Protein AF-A0A2W6BD52-F1 (afdb_monomer_lite)

Secondary structure (DSSP, 8-state):
------PPP-TTEEEEETTSPP-GGG-EEEE-SSSPPTT--HHHHT-SEE-GGGSPPHHHHHHHTT-GGGHHHHHHHHHHHTTSHHHHHHHHHHHHHTTSS-EEEEE--S-SSSSHHHHHHHHHHH------TTS-HHHHHHHHHHHHHHHSTT-EE-HHHHHHHHTTT--HHHHHHHHHHHHHTTSEEEETTEEEEPHHHHHHHHHHTT-

Structure (mmCIF, N/CA/C/O backbone):
data_AF-A0A2W6BD52-F1
#
_entry.id   AF-A0A2W6BD52-F1
#
loop_
_atom_site.group_PDB
_atom_site.id
_atom_site.type_symbol
_atom_site.label_atom_id
_atom_site.label_alt_id
_atom_site.label_comp_id
_atom_site.label_asym_id
_atom_site.label_entity_id
_atom_site.label_seq_id
_atom_site.pdbx_PDB_ins_code
_atom_site.Cartn_x
_atom_site.Cartn_y
_atom_site.Cartn_z
_atom_site.occupancy
_atom_site.B_iso_or_equiv
_atom_site.auth_seq_id
_atom_site.auth_comp_id
_atom_site.auth_asym_id
_atom_site.auth_atom_id
_atom_site.pdbx_PDB_model_num
ATOM 1 N N . MET A 1 1 ? -18.627 -34.388 -1.821 1.00 34.12 1 MET A N 1
ATOM 2 C CA . MET A 1 1 ? -17.626 -33.871 -2.777 1.00 34.12 1 MET A CA 1
ATOM 3 C C . MET A 1 1 ? -17.828 -32.369 -2.833 1.00 34.12 1 MET A C 1
ATOM 5 O O . MET A 1 1 ? -18.785 -31.922 -3.444 1.00 34.12 1 MET A O 1
ATOM 9 N N . GLY A 1 2 ? -17.058 -31.621 -2.040 1.00 33.47 2 GLY A N 1
ATOM 10 C CA . GLY A 1 2 ? -17.204 -30.171 -1.938 1.00 33.47 2 GLY A CA 1
ATOM 11 C C . GLY A 1 2 ? -16.558 -29.515 -3.146 1.00 33.47 2 GLY A C 1
ATOM 12 O O . GLY A 1 2 ? -15.336 -29.525 -3.263 1.00 33.47 2 GLY A O 1
ATOM 13 N N . SER A 1 3 ? -17.384 -29.002 -4.051 1.00 34.16 3 SER A N 1
ATOM 14 C CA . SER A 1 3 ? -16.963 -28.133 -5.141 1.00 34.16 3 SER A CA 1
ATOM 15 C C . SER A 1 3 ? -16.283 -26.912 -4.529 1.00 34.16 3 SER A C 1
ATOM 17 O O . SER A 1 3 ? -16.930 -26.091 -3.885 1.00 34.16 3 SER A O 1
ATOM 19 N N . GLY A 1 4 ? -14.959 -26.844 -4.653 1.00 36.53 4 GLY A N 1
ATOM 20 C CA . GLY A 1 4 ? -14.199 -25.655 -4.312 1.00 36.53 4 GLY A CA 1
ATOM 21 C C . GLY A 1 4 ? -14.618 -24.540 -5.254 1.00 36.53 4 GLY A C 1
ATOM 22 O O . GLY A 1 4 ? -14.218 -24.542 -6.419 1.00 36.53 4 GLY A O 1
ATOM 23 N N . ASP A 1 5 ? -15.437 -23.619 -4.749 1.00 35.94 5 ASP A N 1
ATOM 24 C CA . ASP A 1 5 ? -15.761 -22.363 -5.413 1.00 35.94 5 ASP A CA 1
ATOM 25 C C . ASP A 1 5 ? -14.458 -21.610 -5.680 1.00 35.94 5 ASP A C 1
ATOM 27 O O . AS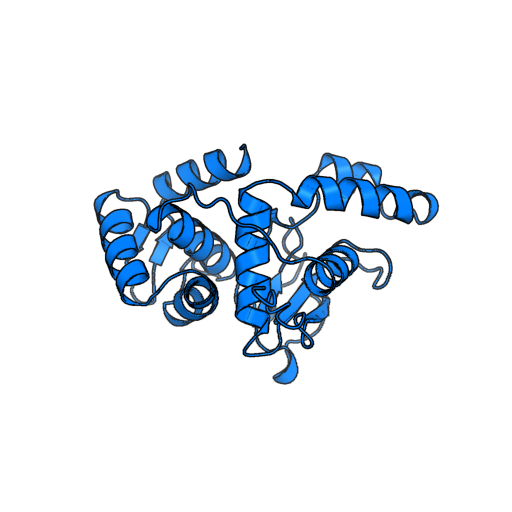P A 1 5 ? -13.924 -20.874 -4.846 1.00 35.94 5 ASP A O 1
ATOM 31 N N . SER A 1 6 ? -13.920 -21.831 -6.874 1.00 39.84 6 SER A N 1
ATOM 32 C CA . SER A 1 6 ? -12.828 -21.053 -7.431 1.00 39.84 6 SER A CA 1
ATOM 33 C C . SER A 1 6 ? -13.427 -19.698 -7.791 1.00 39.84 6 SER A C 1
ATOM 35 O O . SER A 1 6 ? -13.968 -19.513 -8.880 1.00 39.84 6 SER A O 1
ATOM 37 N N . LYS A 1 7 ? -13.444 -18.777 -6.821 1.00 44.56 7 LYS A N 1
ATOM 38 C CA . LYS A 1 7 ? -13.950 -17.412 -7.018 1.00 44.56 7 LYS A CA 1
ATOM 39 C C . LYS A 1 7 ? -13.175 -16.724 -8.159 1.00 44.56 7 LYS A C 1
ATOM 41 O O . LYS A 1 7 ? -11.962 -16.914 -8.248 1.00 44.56 7 LYS A O 1
ATOM 46 N N . PRO A 1 8 ? -13.845 -15.933 -9.020 1.00 41.44 8 PRO A N 1
ATOM 47 C CA . PRO A 1 8 ? -13.216 -15.333 -10.193 1.00 41.44 8 PRO A CA 1
ATOM 48 C C . PRO A 1 8 ? -12.132 -14.315 -9.811 1.00 41.44 8 PRO A C 1
ATOM 50 O O . PRO A 1 8 ? -12.256 -13.596 -8.818 1.00 41.44 8 PRO A O 1
ATOM 53 N N . ALA A 1 9 ? -11.079 -14.261 -10.629 1.00 49.47 9 ALA A N 1
ATOM 54 C CA . ALA A 1 9 ? -9.983 -13.300 -10.532 1.00 49.47 9 ALA A CA 1
ATOM 55 C C . ALA A 1 9 ? -10.471 -11.840 -10.693 1.00 49.47 9 ALA A C 1
ATOM 57 O O . ALA A 1 9 ? -11.492 -11.608 -11.348 1.00 49.47 9 ALA A O 1
ATOM 58 N N . PRO A 1 10 ? -9.754 -10.841 -10.143 1.00 55.88 10 PRO A N 1
ATOM 59 C CA . PRO A 1 10 ? -10.138 -9.433 -10.229 1.00 55.88 10 PRO A CA 1
ATOM 60 C C . PRO A 1 10 ? -10.058 -8.920 -11.674 1.00 55.88 10 PRO A C 1
ATOM 62 O O . PRO A 1 10 ? -9.006 -8.520 -12.158 1.00 55.88 10 PRO A O 1
ATOM 65 N N . SER A 1 11 ? -11.184 -8.883 -12.385 1.00 58.50 11 SER A N 1
ATOM 66 C CA . SER A 1 11 ? -11.261 -8.477 -13.798 1.00 58.50 11 SER A CA 1
ATOM 67 C C . SER A 1 11 ? -11.064 -6.968 -14.051 1.00 58.50 11 SER A C 1
ATOM 69 O O . SER A 1 11 ? -11.222 -6.514 -15.183 1.00 58.50 11 SER A O 1
ATOM 71 N N . SER A 1 12 ? -10.733 -6.173 -13.027 1.00 76.69 12 SER A N 1
ATOM 72 C CA . SER A 1 12 ? -10.755 -4.701 -13.058 1.00 76.69 12 SER A CA 1
ATOM 73 C C . SER A 1 12 ? -9.439 -4.017 -12.642 1.00 76.69 12 SER A C 1
ATOM 75 O O . SER A 1 12 ? -9.438 -2.805 -12.417 1.00 76.69 12 SER A O 1
ATOM 77 N N . THR A 1 13 ? -8.311 -4.741 -12.573 1.00 90.06 13 THR A N 1
ATOM 78 C CA . THR A 1 13 ? -7.003 -4.144 -12.238 1.00 90.06 13 THR A CA 1
ATOM 79 C C . THR A 1 13 ? -6.354 -3.455 -13.446 1.00 90.06 13 THR A C 1
ATOM 81 O O . THR A 1 13 ? -6.039 -4.089 -14.462 1.00 90.06 13 THR A O 1
ATOM 84 N N . ARG A 1 14 ? -6.122 -2.146 -13.323 1.00 93.94 14 ARG A N 1
ATOM 85 C CA . ARG A 1 14 ? -5.509 -1.260 -14.324 1.00 93.94 14 ARG A CA 1
ATOM 86 C C . ARG A 1 14 ? -4.113 -0.825 -13.889 1.00 93.94 14 ARG A C 1
ATOM 88 O O . ARG A 1 14 ? -3.761 -0.928 -12.718 1.00 93.94 14 ARG A O 1
ATOM 95 N N . LEU A 1 15 ? -3.344 -0.315 -14.844 1.00 96.75 15 LEU A N 1
ATOM 96 C CA . LEU A 1 15 ? -2.044 0.311 -14.621 1.00 96.75 15 LEU A CA 1
ATOM 97 C C . LEU A 1 15 ? -2.115 1.754 -15.107 1.00 96.75 15 LEU A C 1
ATOM 99 O O . LEU A 1 15 ? -2.725 2.009 -16.147 1.00 96.75 15 LEU A O 1
ATOM 103 N N . LYS A 1 16 ? -1.489 2.676 -14.378 1.00 97.38 16 LYS A N 1
ATOM 104 C CA . LYS A 1 16 ? -1.363 4.075 -14.798 1.00 97.38 16 LYS A CA 1
ATOM 105 C C . LYS A 1 16 ? -0.087 4.682 -14.244 1.00 97.38 16 LYS A C 1
ATOM 107 O O . LYS A 1 16 ? 0.280 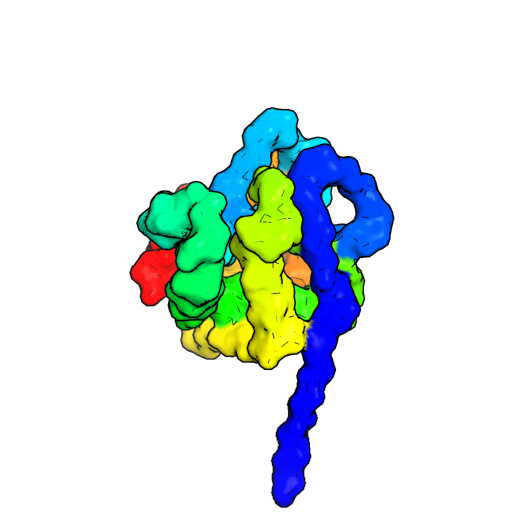4.414 -13.100 1.00 97.38 16 LYS A O 1
ATOM 112 N N . ARG A 1 17 ? 0.603 5.507 -15.025 1.00 97.62 17 ARG A N 1
ATOM 113 C CA . ARG A 1 17 ? 1.807 6.170 -14.529 1.00 97.62 17 ARG A CA 1
ATOM 114 C C . ARG A 1 17 ? 1.423 7.280 -13.555 1.00 97.62 17 ARG A C 1
ATOM 116 O O . ARG A 1 17 ? 0.440 7.989 -13.747 1.00 97.62 17 ARG A O 1
ATOM 123 N N . ALA A 1 18 ? 2.249 7.501 -12.537 1.00 97.00 18 ALA A N 1
ATOM 124 C CA . ALA A 1 18 ? 2.067 8.565 -11.546 1.00 97.00 18 ALA A CA 1
ATOM 125 C C . ALA A 1 18 ? 2.102 9.982 -12.153 1.00 97.00 18 ALA A C 1
ATOM 127 O O . ALA A 1 18 ? 1.692 10.944 -11.512 1.00 97.00 18 ALA A O 1
ATOM 128 N N . TYR A 1 19 ? 2.607 10.101 -13.382 1.00 95.69 19 TYR A N 1
ATOM 129 C CA . TYR A 1 19 ? 2.703 11.344 -14.145 1.00 95.69 19 TYR A CA 1
ATOM 130 C C . TYR A 1 19 ? 1.461 11.634 -14.995 1.00 95.69 19 TYR A C 1
ATOM 132 O O . TYR A 1 19 ? 1.371 12.704 -15.591 1.00 95.69 19 TYR A O 1
ATOM 140 N N . GLU A 1 20 ? 0.523 10.691 -15.072 1.00 95.06 20 GLU A N 1
ATOM 141 C CA . GLU A 1 20 ? -0.746 10.865 -15.769 1.00 95.06 20 GLU A CA 1
ATOM 142 C C . GLU A 1 20 ? -1.825 11.344 -14.791 1.00 95.06 20 GLU A C 1
ATOM 144 O O . GLU A 1 20 ? -1.959 10.825 -13.676 1.00 95.06 20 GLU A O 1
ATOM 149 N N . SER A 1 21 ? -2.623 12.325 -15.220 1.00 94.38 21 SER A N 1
ATOM 150 C CA . SER A 1 21 ? -3.678 12.918 -14.395 1.00 94.38 21 SER A CA 1
ATOM 151 C C . SER A 1 21 ? -4.707 11.875 -13.942 1.00 94.38 21 SER A C 1
ATOM 153 O O . SER A 1 21 ? -5.099 11.031 -14.749 1.00 94.38 21 SER A O 1
ATOM 155 N N . PRO A 1 22 ? -5.187 11.920 -12.686 1.00 95.19 22 PRO A N 1
ATOM 156 C CA . PRO A 1 22 ? -6.292 11.078 -12.236 1.00 95.19 22 PRO A CA 1
ATOM 157 C C . PRO A 1 22 ? -7.555 11.234 -13.086 1.00 95.19 22 PRO A C 1
ATOM 159 O O . PRO A 1 22 ? -7.903 12.335 -13.503 1.00 95.19 22 PRO A O 1
ATOM 162 N N . GLU A 1 23 ? -8.257 10.127 -13.321 1.00 93.88 23 GLU A N 1
ATOM 163 C CA . GLU A 1 23 ? -9.531 10.093 -14.043 1.00 93.88 23 GLU A CA 1
ATOM 164 C C . GLU A 1 23 ? -10.574 9.276 -13.276 1.00 93.88 23 GLU A C 1
ATOM 166 O O . GLU A 1 23 ? -10.246 8.324 -12.574 1.00 93.88 23 GLU A O 1
ATOM 171 N N . ALA A 1 24 ? -11.860 9.581 -13.476 1.00 88.94 24 ALA A N 1
ATOM 172 C CA . ALA A 1 24 ? -12.959 8.924 -12.760 1.00 88.94 24 ALA A CA 1
ATOM 173 C C . ALA A 1 24 ? -12.990 7.389 -12.924 1.00 88.94 24 ALA A C 1
ATOM 175 O O . ALA A 1 24 ? -13.416 6.670 -12.024 1.00 88.94 24 ALA A O 1
ATOM 176 N N . ARG A 1 25 ? -12.519 6.873 -14.066 1.00 89.38 25 ARG A N 1
ATOM 177 C CA . ARG A 1 25 ? -12.460 5.429 -14.351 1.00 89.38 25 ARG A CA 1
ATOM 178 C C . ARG A 1 25 ? -11.323 4.694 -13.638 1.00 89.38 25 ARG A C 1
ATOM 180 O O . ARG A 1 25 ? -11.287 3.464 -13.705 1.00 89.38 25 ARG A O 1
ATOM 187 N N . ASP A 1 26 ? -10.398 5.426 -13.017 1.00 91.62 26 ASP A N 1
ATOM 188 C CA . ASP A 1 26 ? -9.265 4.834 -12.307 1.00 91.62 26 ASP A CA 1
ATOM 189 C C . ASP A 1 26 ? -9.740 4.089 -11.050 1.00 91.62 26 ASP A C 1
ATOM 191 O O . ASP A 1 26 ? -9.081 3.144 -10.616 1.00 91.62 26 ASP A O 1
ATOM 195 N N . GLY A 1 27 ? -10.903 4.470 -10.506 1.00 91.69 27 GLY A N 1
ATOM 196 C CA . GLY A 1 27 ? -11.401 3.934 -9.248 1.00 91.69 27 GLY A CA 1
ATOM 197 C C . GLY A 1 27 ? -10.393 4.198 -8.134 1.00 91.69 27 GLY A C 1
ATOM 198 O O . GLY A 1 27 ? -9.976 5.338 -7.954 1.00 91.69 27 GLY A O 1
ATOM 199 N N . LEU A 1 28 ? -9.995 3.149 -7.419 1.00 92.38 28 LEU A N 1
ATOM 200 C CA . LEU A 1 28 ? -8.996 3.257 -6.361 1.00 92.38 28 LEU A CA 1
ATOM 201 C C . LEU A 1 28 ? -7.593 3.339 -6.940 1.00 92.38 28 LEU A C 1
ATOM 203 O O . LEU A 1 28 ? -7.172 2.456 -7.687 1.00 92.38 28 LEU A O 1
ATOM 207 N N . ARG A 1 29 ? -6.844 4.365 -6.558 1.00 96.44 29 ARG A N 1
ATOM 208 C CA . ARG A 1 29 ? -5.485 4.618 -7.036 1.00 96.44 29 ARG A CA 1
ATOM 209 C C . ARG A 1 29 ? -4.486 4.271 -5.944 1.00 96.44 29 ARG A C 1
ATOM 211 O O . ARG A 1 29 ? -4.404 4.948 -4.922 1.00 96.44 29 ARG A O 1
ATOM 218 N N . VAL A 1 30 ? -3.696 3.225 -6.176 1.00 97.19 30 VAL A N 1
ATOM 219 C CA . VAL A 1 30 ? -2.711 2.733 -5.206 1.00 97.19 30 VAL A CA 1
ATOM 220 C C . VAL A 1 30 ? -1.315 2.814 -5.793 1.00 97.19 30 VAL A C 1
ATOM 222 O O . VAL A 1 30 ? -1.024 2.137 -6.776 1.00 97.19 30 VAL A O 1
ATOM 225 N N . LEU A 1 31 ? -0.433 3.610 -5.186 1.00 98.38 31 LEU A N 1
ATOM 226 C CA . LEU A 1 31 ? 0.980 3.619 -5.566 1.00 98.38 31 LEU A CA 1
ATOM 227 C C . LEU A 1 31 ? 1.657 2.350 -5.054 1.00 98.38 31 LEU A C 1
ATOM 229 O O . LEU A 1 31 ? 1.620 2.069 -3.854 1.00 98.38 31 LEU A O 1
ATOM 233 N N . VAL A 1 32 ? 2.279 1.608 -5.968 1.00 97.88 32 VAL A N 1
ATOM 234 C CA . VAL A 1 32 ? 2.963 0.339 -5.669 1.00 97.88 32 VAL A CA 1
ATOM 235 C C . VAL A 1 32 ? 4.486 0.438 -5.747 1.00 97.88 32 VAL A C 1
ATOM 237 O O . VAL A 1 32 ? 5.185 -0.462 -5.284 1.00 97.88 32 VAL A O 1
ATOM 240 N N . ASP A 1 33 ? 5.017 1.551 -6.254 1.00 96.56 33 ASP A N 1
ATOM 241 C CA . ASP A 1 33 ? 6.450 1.815 -6.201 1.00 96.56 33 ASP A CA 1
ATOM 242 C C . ASP A 1 33 ? 6.900 2.013 -4.753 1.00 96.56 33 ASP A C 1
ATOM 244 O O . ASP A 1 33 ? 6.275 2.716 -3.948 1.00 96.56 33 ASP A O 1
ATOM 248 N N . ARG A 1 34 ? 8.078 1.473 -4.439 1.00 94.50 34 ARG A N 1
ATOM 249 C CA . ARG A 1 34 ? 8.732 1.702 -3.145 1.00 94.50 34 ARG A CA 1
ATOM 250 C C . ARG A 1 34 ? 9.056 3.180 -2.911 1.00 94.50 34 ARG A C 1
ATOM 252 O O . ARG A 1 34 ? 9.151 3.626 -1.768 1.00 94.50 34 ARG A O 1
ATOM 259 N N . LEU A 1 35 ? 9.276 3.926 -3.991 1.00 93.69 35 LEU A N 1
ATOM 260 C CA . LEU A 1 35 ? 9.631 5.336 -3.965 1.00 93.69 35 LEU A CA 1
ATOM 261 C C . LEU A 1 35 ? 8.472 6.187 -4.465 1.00 93.69 35 LEU A C 1
ATOM 263 O O . LEU A 1 35 ? 7.810 5.850 -5.440 1.00 93.69 35 LEU A O 1
ATOM 267 N N . TRP A 1 36 ? 8.288 7.337 -3.827 1.00 95.25 36 TRP A N 1
ATOM 268 C CA . TRP A 1 36 ? 7.339 8.328 -4.303 1.00 95.25 36 TRP A CA 1
ATOM 269 C C . TRP A 1 36 ? 7.761 8.901 -5.666 1.00 95.25 36 TRP A C 1
ATOM 271 O O . TRP A 1 36 ? 8.951 9.134 -5.915 1.00 95.25 36 TRP A O 1
ATOM 281 N N . ALA A 1 37 ? 6.787 9.167 -6.539 1.00 93.69 37 ALA A N 1
ATOM 282 C CA . ALA A 1 37 ? 7.033 9.727 -7.862 1.00 93.69 37 ALA A CA 1
ATOM 283 C C . ALA A 1 37 ? 7.633 11.139 -7.763 1.00 93.69 37 ALA A C 1
ATOM 285 O O . ALA A 1 37 ? 7.041 12.071 -7.215 1.00 93.69 37 ALA A O 1
ATOM 286 N N . ARG A 1 38 ? 8.841 11.310 -8.308 1.00 94.50 38 ARG A N 1
ATOM 287 C CA . ARG A 1 38 ? 9.561 12.590 -8.251 1.00 94.50 38 ARG A CA 1
ATOM 288 C C . ARG A 1 38 ? 8.767 13.696 -8.944 1.00 94.50 38 ARG A C 1
ATOM 290 O O . ARG A 1 38 ? 8.364 13.517 -10.087 1.00 94.50 38 ARG A O 1
ATOM 297 N N . GLY A 1 39 ? 8.620 14.840 -8.276 1.00 94.94 39 GLY A N 1
ATOM 298 C CA . GLY A 1 39 ? 7.958 16.026 -8.829 1.00 94.94 39 GLY A CA 1
ATOM 299 C C . GLY A 1 39 ? 6.427 15.967 -8.852 1.00 94.94 39 GLY A C 1
ATOM 300 O O . GLY A 1 39 ? 5.810 16.886 -9.375 1.00 94.94 39 GLY A O 1
ATOM 301 N N . VAL A 1 40 ? 5.815 14.924 -8.285 1.00 94.94 40 VAL A N 1
ATOM 302 C CA . VAL A 1 40 ? 4.357 14.803 -8.155 1.00 94.94 40 VAL A CA 1
ATOM 303 C C . VAL A 1 40 ? 3.994 15.030 -6.691 1.00 94.94 40 VAL A C 1
ATOM 305 O O . VAL A 1 40 ? 4.568 14.384 -5.817 1.00 94.94 40 VAL A O 1
ATOM 308 N N . SER A 1 41 ? 3.080 15.954 -6.393 1.00 94.62 41 SER A N 1
ATOM 309 C CA . SER A 1 41 ? 2.597 16.137 -5.018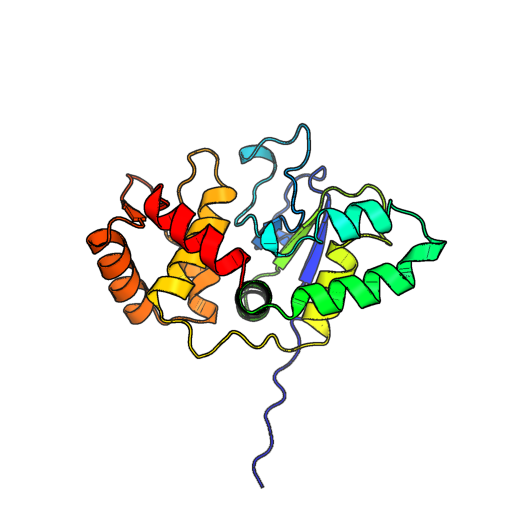 1.00 94.62 41 SER A CA 1
ATOM 310 C C . SER A 1 41 ? 1.572 15.056 -4.653 1.00 94.62 41 SER A C 1
ATOM 312 O O . SER A 1 41 ? 1.002 14.411 -5.533 1.00 94.62 41 SER A O 1
ATOM 314 N N . LYS A 1 42 ? 1.318 14.850 -3.358 1.00 93.00 42 LYS A N 1
ATOM 315 C CA . LYS A 1 42 ? 0.309 13.884 -2.886 1.00 93.00 42 LYS A CA 1
ATOM 316 C C . LYS A 1 42 ? -1.100 14.249 -3.347 1.00 93.00 42 LYS A C 1
ATOM 318 O O . LYS A 1 42 ? -1.860 13.375 -3.750 1.00 93.00 42 LYS A O 1
ATOM 323 N N . GLU A 1 43 ? -1.405 15.542 -3.363 1.00 91.75 43 GLU A N 1
ATOM 324 C CA . GLU A 1 43 ? -2.676 16.091 -3.835 1.00 91.75 43 GLU A CA 1
ATOM 325 C C . GLU A 1 43 ? -2.861 15.828 -5.331 1.00 91.75 43 GLU A C 1
ATOM 327 O O . GLU A 1 43 ? -3.904 15.332 -5.745 1.00 91.75 43 GLU A O 1
ATOM 332 N N . VAL A 1 44 ? -1.830 16.105 -6.139 1.00 92.31 44 VAL A N 1
ATOM 333 C CA . VAL A 1 44 ? -1.868 15.892 -7.594 1.00 92.31 44 VAL A CA 1
ATOM 334 C C . VAL A 1 44 ? -1.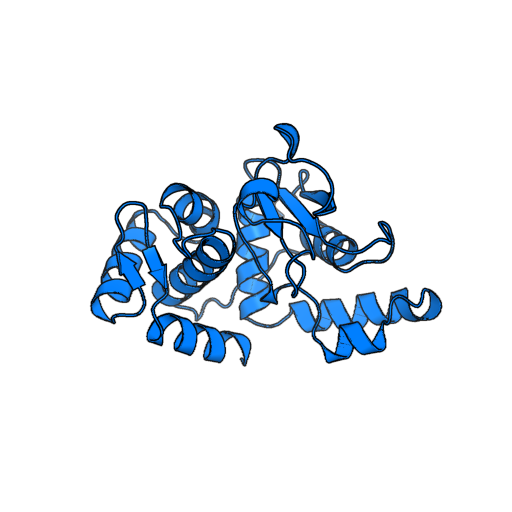931 14.405 -7.940 1.00 92.31 44 VAL A C 1
ATOM 336 O O . VAL A 1 44 ? -2.618 14.023 -8.887 1.00 92.31 44 VAL A O 1
ATOM 339 N N . ALA A 1 45 ? -1.234 13.555 -7.181 1.00 93.50 45 ALA A N 1
ATOM 340 C CA . ALA A 1 45 ? -1.221 12.116 -7.420 1.00 93.50 45 ALA A CA 1
ATOM 341 C C . ALA A 1 45 ? -2.606 11.475 -7.220 1.00 93.50 45 ALA A C 1
ATOM 343 O O . ALA A 1 45 ? -2.900 10.469 -7.875 1.00 93.50 45 ALA A O 1
ATOM 344 N N . GLY A 1 46 ? -3.442 12.057 -6.346 1.00 94.62 46 GLY A N 1
ATOM 345 C CA . GLY A 1 46 ? -4.808 11.602 -6.084 1.00 94.62 46 GLY A CA 1
ATOM 346 C C . GLY A 1 46 ? -4.850 10.120 -5.720 1.00 94.62 46 GLY A C 1
ATOM 347 O O . GLY A 1 46 ? -5.524 9.350 -6.398 1.00 94.62 46 GLY A O 1
ATOM 348 N N . LEU A 1 47 ? -4.032 9.712 -4.747 1.00 96.31 47 LEU A N 1
ATOM 349 C CA . LEU A 1 47 ? -3.913 8.320 -4.315 1.00 96.31 47 LEU A CA 1
ATOM 350 C C . LEU A 1 47 ? -4.767 8.048 -3.077 1.00 96.31 47 LEU A C 1
ATOM 352 O O . LEU A 1 47 ? -4.824 8.879 -2.171 1.00 96.31 47 LEU A O 1
ATOM 356 N N . ASP A 1 48 ? -5.328 6.845 -3.014 1.00 95.81 48 ASP A N 1
ATOM 357 C CA . ASP A 1 48 ? -6.053 6.322 -1.852 1.00 95.81 48 ASP A CA 1
ATOM 358 C C . ASP A 1 48 ? -5.129 5.563 -0.887 1.00 95.81 48 ASP A C 1
ATOM 360 O O . ASP A 1 48 ? -5.390 5.495 0.312 1.00 95.81 48 ASP A O 1
ATOM 364 N N . ALA A 1 49 ? -4.041 4.978 -1.401 1.00 97.06 49 ALA A N 1
ATOM 365 C CA . ALA A 1 49 ? -3.023 4.308 -0.594 1.00 97.06 49 ALA A CA 1
ATOM 366 C C . ALA A 1 49 ? -1.646 4.309 -1.273 1.00 97.06 49 ALA A C 1
ATOM 368 O O . ALA A 1 49 ? -1.515 4.366 -2.498 1.00 97.06 49 ALA A O 1
ATOM 369 N N . TRP A 1 50 ? -0.600 4.205 -0.453 1.00 97.81 50 TRP A N 1
ATOM 370 C CA . TRP A 1 50 ? 0.771 3.967 -0.888 1.00 97.81 50 TRP A CA 1
ATOM 371 C C . TRP A 1 50 ? 1.294 2.675 -0.260 1.00 97.81 50 TRP A C 1
ATOM 373 O O . TRP A 1 50 ? 1.788 2.651 0.868 1.00 97.81 50 TRP A O 1
ATOM 383 N N . MET A 1 51 ? 1.210 1.587 -1.023 1.00 97.12 51 MET A N 1
ATOM 384 C CA . MET A 1 51 ? 1.654 0.252 -0.623 1.00 97.12 51 MET A CA 1
ATOM 385 C C . MET A 1 51 ? 3.112 0.022 -1.030 1.00 97.12 51 MET A C 1
ATOM 387 O O . MET A 1 51 ? 3.435 -0.896 -1.779 1.00 97.12 51 MET A O 1
ATOM 391 N N . LYS A 1 52 ? 4.014 0.875 -0.533 1.00 95.38 52 LYS A N 1
ATOM 392 C CA . LYS A 1 52 ? 5.449 0.865 -0.882 1.00 95.38 52 LYS A CA 1
ATOM 393 C C . LYS A 1 52 ? 6.147 -0.481 -0.652 1.00 95.38 52 LYS A C 1
ATOM 395 O O . LYS A 1 52 ? 7.142 -0.775 -1.311 1.00 95.38 52 LYS A O 1
ATOM 400 N N . ASP A 1 53 ? 5.655 -1.270 0.303 1.00 95.75 53 ASP A N 1
ATOM 401 C CA . ASP A 1 53 ? 6.189 -2.589 0.643 1.00 95.75 53 ASP A CA 1
ATOM 402 C C . ASP A 1 53 ? 5.855 -3.646 -0.421 1.00 95.75 53 ASP A C 1
ATOM 404 O O . ASP A 1 53 ? 6.507 -4.684 -0.459 1.00 95.75 53 ASP A O 1
ATOM 408 N N . LEU A 1 54 ? 4.906 -3.374 -1.329 1.00 96.88 54 LEU A N 1
ATOM 409 C CA . LEU A 1 54 ? 4.689 -4.212 -2.507 1.00 96.88 54 LEU A CA 1
ATOM 410 C C . LEU A 1 54 ? 5.786 -4.038 -3.549 1.00 96.88 54 LEU A C 1
ATOM 412 O O . LEU A 1 54 ? 6.083 -5.007 -4.240 1.00 96.88 54 LEU A O 1
ATOM 416 N N . GLY A 1 55 ? 6.422 -2.869 -3.650 1.00 96.19 55 GLY A N 1
ATOM 417 C CA . GLY A 1 55 ? 7.514 -2.638 -4.596 1.00 96.19 55 GLY A CA 1
ATOM 418 C C . GLY A 1 55 ? 8.689 -3.609 -4.392 1.00 96.19 55 GLY A C 1
ATOM 419 O O . GLY A 1 55 ? 8.869 -4.145 -3.291 1.00 96.19 55 GLY A O 1
ATOM 420 N N . PRO A 1 56 ? 9.503 -3.871 -5.427 1.00 97.12 56 PRO A N 1
ATOM 421 C CA . PRO A 1 56 ? 10.668 -4.742 -5.296 1.00 97.12 56 PRO A CA 1
ATOM 422 C C . PRO A 1 56 ? 11.653 -4.195 -4.252 1.00 97.12 56 PRO A C 1
ATOM 424 O O . PRO A 1 56 ? 11.694 -2.987 -3.975 1.00 97.12 56 PRO A O 1
ATOM 427 N N . SER A 1 57 ? 12.458 -5.079 -3.664 1.00 96.06 57 SER A N 1
ATOM 428 C CA . SER A 1 57 ? 13.554 -4.691 -2.774 1.00 96.06 57 SER A CA 1
ATOM 429 C C . SER A 1 57 ? 14.538 -3.750 -3.476 1.00 96.06 57 SER A C 1
ATOM 431 O O . SER A 1 57 ? 14.610 -3.667 -4.708 1.00 96.06 57 SER A O 1
ATOM 433 N N . SER A 1 58 ? 15.318 -3.011 -2.686 1.00 95.06 58 SER A N 1
ATOM 434 C CA . SER A 1 58 ? 16.348 -2.121 -3.228 1.00 95.06 58 SER A CA 1
ATOM 435 C C . SER A 1 58 ? 17.395 -2.909 -4.017 1.00 95.06 58 SER A C 1
ATOM 437 O O . SER A 1 58 ? 17.853 -2.459 -5.069 1.00 95.06 58 SER A O 1
ATOM 439 N N . GLU A 1 59 ? 17.739 -4.094 -3.524 1.00 96.88 59 GLU A N 1
ATOM 440 C CA . GLU A 1 59 ? 18.678 -5.039 -4.108 1.00 96.88 59 GLU A CA 1
ATOM 441 C C . GLU A 1 59 ? 18.162 -5.537 -5.459 1.00 96.88 59 GLU A C 1
ATOM 443 O O . GLU A 1 59 ? 18.862 -5.415 -6.466 1.00 96.88 59 GLU A O 1
ATOM 448 N N . LEU A 1 60 ? 16.912 -6.013 -5.513 1.00 97.38 60 LEU A N 1
ATOM 449 C CA . LEU A 1 60 ? 16.316 -6.522 -6.744 1.00 97.38 60 LEU A CA 1
ATOM 450 C C . LEU A 1 60 ? 16.105 -5.416 -7.780 1.00 97.38 60 LEU A C 1
ATOM 452 O O . LEU A 1 60 ? 16.402 -5.609 -8.958 1.00 97.38 60 LEU A O 1
ATOM 456 N N . ARG A 1 61 ? 15.659 -4.231 -7.348 1.00 95.62 61 ARG A N 1
ATOM 457 C CA . ARG A 1 61 ? 15.515 -3.058 -8.220 1.00 95.62 61 ARG A CA 1
ATOM 458 C C . ARG A 1 61 ? 16.854 -2.638 -8.830 1.00 95.62 61 ARG A C 1
ATOM 460 O O . ARG A 1 61 ? 16.914 -2.325 -10.018 1.00 95.62 61 ARG A O 1
ATOM 467 N N . THR A 1 62 ? 17.923 -2.646 -8.032 1.00 96.62 62 THR A N 1
ATOM 468 C CA . THR A 1 62 ? 19.281 -2.325 -8.501 1.00 96.62 62 THR A CA 1
ATOM 469 C C . THR A 1 62 ? 19.801 -3.394 -9.459 1.00 96.62 62 THR A C 1
ATOM 471 O O . THR A 1 62 ? 20.394 -3.062 -10.482 1.00 96.62 62 THR A O 1
ATOM 474 N N . TRP A 1 63 ? 19.547 -4.670 -9.160 1.00 98.00 63 TRP A N 1
ATOM 475 C CA . TRP A 1 63 ? 19.932 -5.784 -10.021 1.00 98.00 63 TRP A CA 1
ATOM 476 C C . TRP A 1 63 ? 19.202 -5.763 -11.368 1.00 98.00 63 TRP A C 1
ATOM 478 O O . TRP A 1 63 ? 19.842 -5.957 -12.400 1.00 98.00 63 TRP A O 1
ATOM 488 N N . PHE A 1 64 ? 17.892 -5.499 -11.383 1.00 97.00 64 PHE A N 1
ATOM 489 C CA . PHE A 1 64 ? 17.130 -5.398 -12.627 1.00 97.00 64 PHE A CA 1
ATOM 490 C C . PHE A 1 64 ? 17.634 -4.236 -13.479 1.00 97.00 64 PHE A C 1
ATOM 492 O O . PHE A 1 64 ? 17.889 -4.415 -14.666 1.00 97.00 64 PHE A O 1
ATOM 499 N N . GLY A 1 65 ? 17.812 -3.053 -12.874 1.00 94.31 65 GLY A N 1
ATOM 500 C CA . GLY A 1 65 ? 18.415 -1.895 -13.538 1.00 94.31 65 GLY A CA 1
ATOM 501 C C . GLY A 1 65 ? 17.727 -1.481 -14.847 1.00 94.31 65 GLY A C 1
ATOM 502 O O . GLY A 1 65 ? 18.376 -0.858 -15.688 1.00 94.31 65 GLY A O 1
ATOM 503 N N . HIS A 1 66 ? 16.453 -1.858 -15.032 1.00 91.62 66 HIS A N 1
ATOM 504 C CA . HIS A 1 66 ? 15.692 -1.725 -16.281 1.00 91.62 66 HIS A CA 1
ATOM 505 C C . HIS A 1 66 ? 16.412 -2.306 -17.511 1.00 91.62 66 HIS A C 1
ATOM 507 O O . HIS A 1 66 ? 16.378 -1.718 -18.590 1.00 91.62 66 HIS A O 1
ATOM 513 N N . GLN A 1 67 ? 17.109 -3.430 -17.336 1.00 95.25 67 GLN A N 1
ATOM 514 C CA . GLN A 1 67 ? 17.745 -4.158 -18.430 1.00 95.25 67 GLN A CA 1
ATOM 515 C C . GLN A 1 67 ? 16.803 -5.262 -18.925 1.00 95.25 67 GLN A C 1
ATOM 517 O O . GLN A 1 67 ? 16.469 -6.173 -18.165 1.00 95.25 67 GLN A O 1
ATOM 522 N N . SER A 1 68 ? 16.373 -5.188 -20.187 1.00 95.19 68 SER A N 1
ATOM 523 C CA . SER A 1 68 ? 15.382 -6.123 -20.744 1.00 95.19 68 SER A CA 1
ATOM 524 C C . SER A 1 68 ? 15.862 -7.574 -20.791 1.00 95.19 68 SER A C 1
ATOM 526 O O . SER A 1 68 ? 15.069 -8.494 -20.618 1.00 95.19 68 SER A O 1
ATOM 528 N N . ASP A 1 69 ? 17.169 -7.811 -20.923 1.00 97.50 69 ASP A N 1
ATOM 529 C CA . ASP A 1 69 ? 17.768 -9.153 -20.834 1.00 97.50 69 ASP A CA 1
ATOM 530 C C . ASP A 1 69 ? 17.633 -9.787 -19.435 1.00 97.50 69 ASP A C 1
ATOM 532 O O . ASP A 1 69 ? 17.767 -11.001 -19.284 1.00 97.50 69 ASP A O 1
ATOM 536 N N . ARG A 1 70 ? 17.338 -8.983 -18.405 1.00 97.88 70 ARG A N 1
ATOM 537 C CA . ARG A 1 70 ? 17.105 -9.434 -17.024 1.00 97.88 70 ARG A CA 1
ATOM 538 C C . ARG A 1 70 ? 15.628 -9.542 -16.668 1.00 97.88 70 ARG A C 1
ATOM 540 O O . ARG A 1 70 ? 15.331 -9.934 -15.540 1.00 97.88 70 ARG A O 1
ATOM 547 N N . TRP A 1 71 ? 14.715 -9.199 -17.578 1.00 98.06 71 TRP A N 1
ATOM 548 C CA . TRP A 1 71 ? 13.285 -9.104 -17.284 1.00 98.06 71 TRP A CA 1
ATOM 549 C C . TRP A 1 71 ? 12.703 -10.407 -16.733 1.00 98.06 71 TRP A C 1
ATOM 551 O O . TRP A 1 71 ? 12.130 -10.405 -15.645 1.00 98.06 71 TRP A O 1
ATOM 561 N N . ASP A 1 72 ? 12.920 -11.535 -17.409 1.00 98.06 72 ASP A N 1
ATOM 562 C CA . ASP A 1 72 ? 12.375 -12.824 -16.964 1.00 98.06 72 ASP A CA 1
ATOM 563 C C . ASP A 1 72 ? 12.891 -13.210 -15.568 1.00 98.06 72 ASP A C 1
ATOM 565 O O . ASP A 1 72 ? 12.123 -13.624 -14.696 1.00 98.06 72 ASP A O 1
ATOM 569 N N . GLY A 1 73 ? 14.182 -12.976 -15.312 1.00 98.25 73 GLY A N 1
ATOM 570 C CA . GLY A 1 73 ? 14.778 -13.196 -13.994 1.00 98.25 73 GLY A CA 1
ATOM 571 C C . GLY A 1 73 ? 14.272 -12.216 -12.930 1.00 98.25 73 GLY A C 1
ATOM 572 O O . GLY A 1 73 ? 14.165 -12.583 -11.760 1.00 98.25 73 GLY A O 1
ATOM 573 N N . PHE A 1 74 ? 13.927 -10.981 -13.308 1.00 98.50 74 PHE A N 1
ATOM 574 C CA . PHE A 1 74 ? 13.291 -10.017 -12.410 1.00 98.50 74 PHE A CA 1
ATOM 575 C C . PHE A 1 74 ? 11.888 -10.478 -12.031 1.00 98.50 74 PHE A C 1
ATOM 577 O O . PHE A 1 74 ? 11.562 -10.477 -10.847 1.00 98.50 74 PHE A O 1
ATOM 584 N N . VAL A 1 75 ? 11.087 -10.925 -13.002 1.00 98.12 75 VAL A N 1
ATOM 585 C CA . VAL A 1 75 ? 9.734 -11.445 -12.764 1.00 98.12 75 VAL A CA 1
ATOM 586 C C . VAL A 1 75 ? 9.768 -12.607 -11.773 1.00 98.12 75 VAL A C 1
ATOM 588 O O . VAL A 1 75 ? 8.988 -12.618 -10.821 1.00 98.12 75 VAL A O 1
ATOM 591 N N . GLU A 1 76 ? 10.671 -13.569 -11.966 1.00 97.81 76 GLU A N 1
ATOM 592 C CA . GLU A 1 76 ? 10.819 -14.722 -11.071 1.00 97.81 76 GLU A CA 1
ATOM 593 C C . GLU A 1 76 ? 11.209 -14.294 -9.649 1.00 97.81 76 GLU A C 1
ATOM 595 O O . GLU A 1 76 ? 10.509 -14.607 -8.685 1.00 97.81 76 GLU A O 1
ATOM 600 N N . LYS A 1 77 ? 12.287 -13.513 -9.512 1.00 98.38 77 LYS A N 1
ATOM 601 C CA . LYS A 1 77 ? 12.772 -13.045 -8.205 1.00 98.38 77 LYS A CA 1
ATOM 602 C C . LYS A 1 77 ? 11.744 -12.183 -7.486 1.00 98.38 77 LYS A C 1
ATOM 604 O O . LYS A 1 77 ? 11.563 -12.323 -6.282 1.00 98.38 77 LYS A O 1
ATOM 609 N N . TYR A 1 78 ? 11.058 -11.309 -8.215 1.00 98.12 78 TYR A N 1
ATOM 610 C CA . TYR A 1 78 ? 10.079 -10.414 -7.623 1.00 98.12 78 TYR A CA 1
ATOM 611 C C . TYR A 1 78 ? 8.860 -11.182 -7.117 1.00 98.12 78 TYR A C 1
ATOM 613 O O . TYR A 1 78 ? 8.386 -10.904 -6.022 1.00 98.12 78 TYR A O 1
ATOM 621 N N . ARG A 1 79 ? 8.399 -12.208 -7.845 1.00 96.62 79 ARG A N 1
ATOM 622 C CA . ARG A 1 79 ? 7.330 -13.093 -7.357 1.00 96.62 79 ARG A CA 1
ATOM 623 C C . ARG A 1 79 ? 7.695 -13.771 -6.041 1.00 96.62 79 ARG A C 1
ATOM 625 O O . ARG A 1 79 ? 6.842 -13.826 -5.169 1.00 96.62 79 ARG A O 1
ATOM 632 N N . HIS A 1 80 ? 8.944 -14.204 -5.873 1.00 96.12 80 HIS A N 1
ATOM 633 C CA . HIS A 1 80 ? 9.408 -14.733 -4.589 1.00 96.12 80 HIS A CA 1
ATOM 634 C C . HIS A 1 80 ? 9.400 -13.685 -3.476 1.00 96.12 80 HIS A C 1
ATOM 636 O O . HIS A 1 80 ? 9.032 -13.998 -2.348 1.00 96.12 80 HIS A O 1
ATOM 642 N N . GLU A 1 81 ? 9.758 -12.431 -3.770 1.00 96.38 81 GLU A N 1
ATOM 643 C CA . GLU A 1 81 ? 9.634 -11.367 -2.772 1.00 96.38 81 GLU A CA 1
ATOM 644 C C . GLU A 1 81 ? 8.184 -11.153 -2.340 1.00 96.38 81 GLU A C 1
ATOM 646 O O . GLU A 1 81 ? 7.964 -10.817 -1.185 1.00 96.38 81 GLU A O 1
ATOM 651 N N . LEU A 1 82 ? 7.196 -11.366 -3.216 1.00 96.12 82 LEU A N 1
ATOM 652 C CA . LEU A 1 82 ? 5.775 -11.207 -2.886 1.00 96.12 82 LEU A CA 1
ATOM 653 C C . LEU A 1 82 ? 5.250 -12.228 -1.869 1.00 96.12 82 LEU A C 1
ATOM 655 O O . LEU A 1 82 ? 4.179 -12.000 -1.308 1.00 96.12 82 LEU A O 1
ATOM 659 N N . ASP A 1 83 ? 5.980 -13.306 -1.589 1.00 93.38 83 ASP A N 1
ATOM 660 C CA . ASP A 1 83 ? 5.528 -14.385 -0.706 1.00 93.38 83 ASP A CA 1
ATOM 661 C C . ASP A 1 83 ? 5.717 -14.086 0.796 1.00 93.38 83 ASP A C 1
ATOM 663 O O . ASP A 1 83 ? 5.358 -14.913 1.636 1.00 93.38 83 ASP A O 1
ATOM 667 N N . THR A 1 84 ? 6.228 -12.905 1.173 1.00 93.44 84 THR A N 1
ATOM 668 C CA . THR A 1 84 ? 6.329 -12.534 2.596 1.00 93.44 84 THR A CA 1
ATOM 669 C C . THR A 1 84 ? 4.953 -12.270 3.225 1.00 93.44 84 THR A C 1
ATOM 671 O O . THR A 1 84 ? 4.045 -11.788 2.535 1.00 93.44 84 THR A O 1
ATOM 674 N N . PRO A 1 85 ? 4.778 -12.501 4.544 1.00 94.25 85 PRO A N 1
ATOM 675 C CA . PRO A 1 85 ? 3.492 -12.304 5.220 1.00 94.25 85 PRO A CA 1
ATOM 676 C C . PRO A 1 85 ? 2.880 -10.912 5.003 1.00 94.25 85 PRO A C 1
ATOM 678 O O . PRO A 1 85 ? 1.694 -10.797 4.682 1.00 94.25 85 PRO A O 1
ATOM 681 N N . LEU A 1 86 ? 3.691 -9.848 5.095 1.00 94.38 86 LEU A N 1
ATOM 682 C CA . LEU A 1 86 ? 3.222 -8.476 4.877 1.00 94.38 86 LEU A CA 1
ATOM 683 C C . LEU A 1 86 ? 2.756 -8.236 3.442 1.00 94.38 86 LEU A C 1
ATOM 685 O O . LEU A 1 86 ? 1.707 -7.628 3.230 1.00 94.38 86 LEU A O 1
ATOM 689 N N . ARG A 1 87 ? 3.508 -8.712 2.448 1.00 95.62 87 ARG A N 1
ATOM 690 C CA . ARG A 1 87 ? 3.136 -8.515 1.043 1.00 95.62 87 ARG A CA 1
ATOM 691 C C . ARG A 1 87 ? 1.896 -9.324 0.690 1.00 95.62 87 ARG A C 1
ATOM 693 O O . ARG A 1 87 ? 1.017 -8.790 0.023 1.00 95.62 87 ARG A O 1
ATOM 700 N N . GLN A 1 88 ? 1.762 -10.545 1.207 1.00 94.75 88 GLN A N 1
ATOM 701 C CA . GLN A 1 88 ? 0.541 -11.339 1.058 1.00 94.75 88 GLN A CA 1
ATOM 702 C C . GLN A 1 88 ? -0.683 -10.663 1.687 1.00 94.75 88 GLN A C 1
ATOM 704 O O . GLN A 1 88 ? -1.768 -10.709 1.106 1.00 94.75 88 GLN A O 1
ATOM 709 N N . MET A 1 89 ? -0.517 -9.991 2.830 1.00 93.69 89 MET A N 1
ATOM 710 C CA . MET A 1 89 ? -1.583 -9.197 3.440 1.00 93.69 89 MET A CA 1
ATOM 711 C C . MET A 1 89 ? -2.000 -8.019 2.546 1.00 93.69 89 MET A C 1
ATOM 713 O O . MET A 1 89 ? -3.177 -7.916 2.200 1.00 93.69 89 MET A O 1
ATOM 717 N N . LEU A 1 90 ? -1.051 -7.200 2.082 1.00 94.94 90 LEU A N 1
ATOM 718 C CA . LEU A 1 90 ? -1.330 -6.057 1.197 1.00 94.94 90 LEU A CA 1
ATOM 719 C C . LEU A 1 90 ? -1.949 -6.492 -0.143 1.00 94.94 90 LEU A C 1
ATOM 721 O O . LEU A 1 90 ? -2.889 -5.875 -0.646 1.00 94.94 90 LEU A O 1
ATOM 725 N N . LEU A 1 91 ? -1.460 -7.595 -0.718 1.00 94.06 91 LEU A N 1
ATOM 726 C CA . LEU A 1 91 ? -2.038 -8.196 -1.919 1.00 94.06 91 LEU A CA 1
ATOM 727 C C . LEU A 1 91 ? -3.472 -8.672 -1.669 1.00 94.06 91 LEU A C 1
ATOM 729 O O . LEU A 1 91 ? -4.318 -8.513 -2.547 1.00 94.06 91 LEU A O 1
ATOM 733 N N . SER A 1 92 ? -3.765 -9.229 -0.489 1.00 91.12 92 SER A N 1
ATOM 734 C CA . SER A 1 92 ? -5.121 -9.634 -0.108 1.00 91.12 92 SER A CA 1
ATOM 735 C C . SER A 1 92 ? -6.072 -8.440 -0.037 1.00 91.12 92 SER A C 1
ATOM 737 O O . SER A 1 92 ? -7.200 -8.549 -0.519 1.00 91.12 92 SER A O 1
ATOM 739 N N . GLU A 1 93 ? -5.624 -7.300 0.500 1.00 90.00 93 GLU A N 1
ATOM 740 C CA . GLU A 1 93 ? -6.413 -6.062 0.504 1.00 90.00 93 GLU A CA 1
ATOM 741 C C . GLU A 1 93 ? -6.716 -5.597 -0.924 1.00 90.00 93 GLU A C 1
ATOM 743 O O . GLU A 1 93 ? -7.877 -5.372 -1.271 1.00 90.00 93 GLU A O 1
ATOM 748 N N . LEU A 1 94 ? -5.704 -5.523 -1.797 1.00 90.31 94 LEU A N 1
ATOM 749 C CA . LEU A 1 94 ? -5.899 -5.144 -3.202 1.00 90.31 94 LEU A CA 1
ATOM 750 C C . LEU A 1 94 ? -6.837 -6.102 -3.938 1.00 90.31 94 LEU A C 1
ATOM 752 O O . LEU A 1 94 ? -7.765 -5.666 -4.620 1.00 90.31 94 LEU A O 1
ATOM 756 N N . HIS A 1 95 ? -6.611 -7.408 -3.791 1.00 87.19 95 HIS A N 1
ATOM 757 C CA . HIS A 1 95 ? -7.398 -8.443 -4.453 1.00 87.19 95 HIS A CA 1
ATOM 758 C C . HIS A 1 95 ? -8.856 -8.427 -3.983 1.00 87.19 95 HIS A C 1
ATOM 760 O O . HIS A 1 95 ? -9.773 -8.561 -4.794 1.00 87.19 95 HIS A O 1
ATOM 766 N N . GLY A 1 96 ? -9.091 -8.256 -2.681 1.00 82.06 96 GLY A N 1
ATOM 767 C CA . GLY A 1 96 ? -10.438 -8.182 -2.134 1.00 82.06 96 GLY A CA 1
ATOM 768 C C . GLY A 1 96 ? -11.159 -6.889 -2.516 1.00 82.06 96 GLY A C 1
ATOM 769 O O . GLY A 1 96 ? -12.347 -6.935 -2.833 1.00 82.06 96 GLY A O 1
ATOM 770 N N . THR A 1 97 ? -10.442 -5.767 -2.588 1.00 79.50 97 THR A N 1
ATOM 771 C CA . THR A 1 97 ? -11.022 -4.476 -2.985 1.00 79.50 97 THR A CA 1
ATOM 772 C C . THR A 1 97 ? -11.356 -4.420 -4.479 1.00 79.50 97 THR A C 1
ATOM 774 O O . THR A 1 97 ? -12.381 -3.859 -4.863 1.00 79.50 97 THR A O 1
ATOM 777 N N . ALA A 1 98 ? -10.573 -5.093 -5.329 1.00 66.56 98 ALA A N 1
ATOM 778 C CA . ALA A 1 98 ? -10.836 -5.213 -6.767 1.00 66.56 98 ALA A CA 1
ATOM 779 C C . ALA A 1 98 ? -12.113 -6.009 -7.117 1.00 66.56 98 ALA A C 1
ATOM 781 O O . ALA A 1 98 ? -12.514 -6.057 -8.281 1.00 66.56 98 ALA A O 1
ATOM 782 N N . ARG A 1 99 ? -12.787 -6.604 -6.120 1.00 65.88 99 ARG A N 1
ATOM 783 C CA . ARG A 1 99 ? -14.148 -7.153 -6.262 1.00 65.88 99 ARG A CA 1
ATOM 784 C C . ARG A 1 99 ? -15.233 -6.068 -6.293 1.00 65.88 99 ARG A C 1
ATOM 786 O O . ARG A 1 99 ? -16.371 -6.379 -6.633 1.00 65.88 99 ARG A O 1
ATOM 793 N N . GLY A 1 100 ? -14.898 -4.833 -5.915 1.00 71.88 100 GLY A N 1
ATOM 794 C CA . GLY A 1 100 ? -15.773 -3.663 -5.958 1.00 71.88 100 GLY A CA 1
ATOM 795 C C . GLY A 1 100 ? -15.382 -2.698 -7.089 1.00 71.88 100 GLY A C 1
ATOM 796 O O . GLY A 1 100 ? -15.477 -3.075 -8.259 1.00 71.88 100 GLY A O 1
ATOM 797 N N . PRO A 1 101 ? -14.992 -1.443 -6.787 1.00 71.06 101 PRO A N 1
ATOM 798 C CA . PRO A 1 101 ? -14.554 -0.491 -7.809 1.00 71.06 101 PRO A CA 1
ATOM 799 C C . PRO A 1 101 ? -13.281 -0.973 -8.525 1.00 71.06 101 PRO A C 1
ATOM 801 O O . PRO A 1 101 ? -12.536 -1.810 -8.015 1.00 71.06 101 PRO A O 1
ATOM 804 N N . ALA A 1 102 ? -13.013 -0.423 -9.716 1.00 86.31 102 ALA A N 1
ATOM 805 C CA . ALA A 1 102 ? -11.746 -0.662 -10.405 1.00 86.31 102 ALA A CA 1
ATOM 806 C C . ALA A 1 102 ? -10.565 -0.263 -9.507 1.00 86.31 102 ALA A C 1
ATOM 808 O O . ALA A 1 102 ? -10.647 0.722 -8.773 1.00 86.31 102 ALA A O 1
ATOM 809 N N . VAL A 1 103 ? -9.476 -1.024 -9.580 1.00 91.88 103 VAL A N 1
ATOM 810 C CA . VAL A 1 103 ? -8.226 -0.712 -8.880 1.00 91.88 103 VAL A CA 1
ATOM 811 C C . VAL A 1 103 ? -7.178 -0.363 -9.922 1.00 91.88 103 VAL A C 1
ATOM 813 O O . VAL A 1 103 ? -6.892 -1.158 -10.814 1.00 91.88 103 VAL A O 1
ATOM 816 N N . THR A 1 104 ? -6.584 0.813 -9.801 1.00 95.75 104 THR A N 1
ATOM 817 C CA . THR A 1 104 ? -5.470 1.275 -10.621 1.00 95.75 104 THR A CA 1
ATOM 818 C C . THR A 1 104 ? -4.188 1.230 -9.807 1.00 95.75 104 THR A C 1
ATOM 820 O O . THR A 1 104 ? -4.018 1.980 -8.844 1.00 95.75 104 THR A O 1
ATOM 823 N N . LEU A 1 105 ? -3.265 0.361 -10.219 1.00 97.44 105 LEU A N 1
ATOM 824 C CA . LEU A 1 105 ? -1.905 0.356 -9.696 1.00 97.44 105 LEU A CA 1
ATOM 825 C C . LEU A 1 105 ? -1.139 1.505 -10.351 1.00 97.44 105 LEU A C 1
ATOM 827 O O . LEU A 1 105 ? -0.969 1.550 -11.575 1.00 97.44 105 LEU A O 1
ATOM 831 N N . VAL A 1 106 ? -0.712 2.448 -9.523 1.00 98.25 106 VAL A N 1
ATOM 832 C CA . VAL A 1 106 ? 0.038 3.630 -9.928 1.00 98.25 106 VAL A CA 1
ATOM 833 C C . VAL A 1 106 ? 1.530 3.358 -9.773 1.00 98.25 106 VAL A C 1
ATOM 835 O O . VAL A 1 106 ? 1.958 2.847 -8.739 1.00 98.25 106 VAL A O 1
ATOM 838 N N . TYR A 1 107 ? 2.316 3.703 -10.793 1.00 97.88 107 TYR A N 1
ATOM 839 C CA . TYR A 1 107 ? 3.758 3.429 -10.842 1.00 97.88 107 TYR A CA 1
ATOM 840 C C . TYR A 1 107 ? 4.552 4.557 -11.513 1.00 97.88 107 TYR A C 1
ATOM 842 O O . TYR A 1 107 ? 4.007 5.366 -12.265 1.00 97.88 107 TYR A O 1
ATOM 850 N N . GLY A 1 108 ? 5.848 4.656 -11.230 1.00 96.06 108 GLY A N 1
ATOM 851 C CA . GLY A 1 108 ? 6.723 5.742 -11.680 1.00 96.06 108 GLY A CA 1
ATOM 852 C C . GLY A 1 108 ? 7.634 5.392 -12.860 1.00 96.06 108 GLY A C 1
ATOM 853 O O . GLY A 1 108 ? 8.239 6.295 -13.449 1.00 96.06 108 GLY A O 1
ATOM 854 N N . ALA A 1 109 ? 7.757 4.114 -13.226 1.00 94.56 109 ALA A N 1
ATOM 855 C CA . ALA A 1 109 ? 8.613 3.686 -14.331 1.00 94.56 109 ALA A CA 1
ATOM 856 C C . ALA A 1 109 ? 8.248 4.385 -15.660 1.00 94.56 109 ALA A C 1
ATOM 858 O O . ALA A 1 109 ? 7.102 4.775 -15.903 1.00 94.56 109 ALA A O 1
ATOM 859 N N . ARG A 1 110 ? 9.255 4.595 -16.519 1.00 93.56 110 ARG A N 1
ATOM 860 C CA . ARG A 1 110 ? 9.047 5.086 -17.896 1.00 93.56 110 ARG A CA 1
ATOM 861 C C . ARG A 1 110 ? 8.655 3.964 -18.846 1.00 93.56 110 ARG A C 1
ATOM 863 O O . ARG A 1 110 ? 7.898 4.220 -19.771 1.00 93.56 110 ARG A O 1
ATOM 870 N N . ASP A 1 111 ? 9.206 2.775 -18.628 1.00 95.12 111 ASP A N 1
ATOM 871 C CA . ASP A 1 111 ? 8.833 1.587 -19.378 1.00 95.12 111 ASP A CA 1
ATOM 872 C C . ASP A 1 111 ? 7.476 1.086 -18.880 1.00 95.12 111 ASP A C 1
ATOM 874 O O . ASP A 1 111 ? 7.304 0.786 -17.698 1.00 95.12 111 ASP A O 1
ATOM 878 N N . GLU A 1 112 ? 6.503 1.035 -19.780 1.00 95.44 112 GLU A N 1
ATOM 879 C CA . GLU A 1 112 ? 5.127 0.632 -19.485 1.00 95.44 112 GLU A CA 1
ATOM 880 C C . GLU A 1 112 ? 4.924 -0.887 -19.575 1.00 95.44 112 GLU A C 1
ATOM 882 O O . GLU A 1 112 ? 3.891 -1.396 -19.139 1.00 95.44 112 GLU A O 1
ATOM 887 N N . LYS A 1 113 ? 5.900 -1.614 -20.129 1.00 96.12 113 LYS A N 1
ATOM 888 C CA . LYS A 1 113 ? 5.844 -3.059 -20.375 1.00 96.12 113 LYS A CA 1
ATOM 889 C C . LYS A 1 113 ? 6.696 -3.841 -19.381 1.00 96.12 113 LYS A C 1
ATOM 891 O O . LYS A 1 113 ? 6.254 -4.884 -18.909 1.00 96.12 113 LYS A O 1
ATOM 896 N N . GLU A 1 114 ? 7.877 -3.328 -19.045 1.00 96.88 114 GLU A N 1
ATOM 897 C CA . GLU A 1 114 ? 8.847 -3.982 -18.160 1.00 96.88 114 GLU A CA 1
ATOM 898 C C . GLU A 1 114 ? 9.034 -3.186 -16.859 1.00 96.88 114 GLU A C 1
ATOM 900 O O . GLU A 1 114 ? 10.016 -2.469 -16.645 1.00 96.88 114 GLU A O 1
ATOM 905 N N . ASN A 1 115 ? 8.044 -3.298 -15.970 1.00 97.00 115 ASN A N 1
ATOM 906 C CA . ASN A 1 115 ? 8.053 -2.678 -14.644 1.00 97.00 115 ASN A CA 1
ATOM 907 C C . ASN A 1 115 ? 7.342 -3.543 -13.590 1.00 97.00 115 ASN A C 1
ATOM 909 O O . ASN A 1 115 ? 6.590 -4.467 -13.900 1.00 97.00 115 ASN A O 1
ATOM 913 N N . GLU A 1 116 ? 7.555 -3.218 -12.319 1.00 96.50 116 GLU A N 1
ATOM 914 C CA . GLU A 1 116 ? 6.995 -3.927 -11.170 1.00 96.50 116 GLU A CA 1
ATOM 915 C C . GLU A 1 116 ? 5.460 -3.990 -11.170 1.00 96.50 116 GLU A C 1
ATOM 917 O O . GLU A 1 116 ? 4.885 -5.019 -10.811 1.00 96.50 116 GLU A O 1
ATOM 922 N N . ALA A 1 117 ? 4.777 -2.935 -11.618 1.00 97.56 117 ALA A N 1
ATOM 923 C CA . ALA A 1 117 ? 3.322 -2.876 -11.585 1.00 97.56 117 ALA A CA 1
ATOM 924 C C . ALA A 1 117 ? 2.692 -3.850 -12.589 1.00 97.56 117 ALA A C 1
ATOM 926 O O . ALA A 1 117 ? 1.658 -4.451 -12.291 1.00 97.56 117 ALA A O 1
ATOM 927 N N . VAL A 1 118 ? 3.347 -4.086 -13.733 1.00 97.62 118 VAL A N 1
ATOM 928 C CA . VAL A 1 118 ? 2.962 -5.144 -14.682 1.00 97.62 118 VAL A CA 1
ATOM 929 C C . VAL A 1 118 ? 3.024 -6.517 -14.013 1.00 97.62 118 VAL A C 1
ATOM 931 O O . VAL A 1 118 ? 2.061 -7.282 -14.100 1.00 97.62 118 VAL A O 1
ATOM 934 N N . VAL A 1 119 ? 4.106 -6.812 -13.285 1.00 97.31 119 VAL A N 1
ATOM 935 C CA . VAL A 1 119 ? 4.255 -8.093 -12.572 1.00 97.31 119 VAL A CA 1
ATOM 936 C C . VAL A 1 119 ? 3.201 -8.246 -11.477 1.00 97.31 119 VAL A C 1
ATOM 938 O O . VAL A 1 119 ? 2.569 -9.298 -11.391 1.00 97.31 119 VAL A O 1
ATOM 941 N N . LEU A 1 120 ? 2.971 -7.201 -10.675 1.00 96.31 120 LEU A N 1
ATOM 942 C CA . LEU A 1 120 ? 1.957 -7.193 -9.615 1.00 96.31 120 LEU A CA 1
ATOM 943 C C . LEU A 1 120 ? 0.547 -7.413 -10.159 1.00 96.31 120 LEU A C 1
ATOM 945 O O . LEU A 1 120 ? -0.209 -8.209 -9.605 1.00 96.31 120 LEU A O 1
ATOM 949 N N . ARG A 1 121 ? 0.186 -6.738 -11.255 1.00 95.44 121 ARG A N 1
ATOM 950 C CA . ARG A 1 121 ? -1.114 -6.935 -11.904 1.00 95.44 121 ARG A CA 1
ATOM 951 C C . ARG A 1 121 ? -1.277 -8.377 -12.369 1.00 95.44 121 ARG A C 1
ATOM 953 O O . ARG A 1 121 ? -2.297 -8.990 -12.072 1.00 95.44 121 ARG A O 1
ATOM 960 N N . GLU A 1 122 ? -0.283 -8.935 -13.058 1.00 94.00 122 GLU A N 1
ATOM 961 C CA . GLU A 1 122 ? -0.334 -10.336 -13.491 1.00 94.00 122 GLU A CA 1
ATOM 962 C C . GLU A 1 122 ? -0.400 -11.308 -12.306 1.00 94.00 122 GLU A C 1
ATOM 964 O O . GLU A 1 122 ? -1.097 -12.319 -12.384 1.00 94.00 122 GLU A O 1
ATOM 969 N N . TYR A 1 123 ? 0.276 -10.999 -11.195 1.00 93.25 123 TYR A N 1
ATOM 970 C CA . TYR A 1 123 ? 0.181 -11.778 -9.962 1.00 93.25 123 TYR A CA 1
ATOM 971 C C . TYR A 1 123 ? -1.251 -11.767 -9.410 1.00 93.25 123 TYR A C 1
ATOM 973 O O . TYR A 1 123 ? -1.831 -12.831 -9.206 1.00 93.25 123 TYR A O 1
ATOM 981 N N . LEU A 1 124 ? -1.857 -10.587 -9.242 1.00 90.62 124 LEU A N 1
ATOM 982 C CA . LEU A 1 124 ? -3.222 -10.427 -8.718 1.00 90.62 124 LEU A CA 1
ATOM 983 C C . LEU A 1 124 ? -4.292 -11.096 -9.593 1.00 90.62 124 LEU A C 1
ATOM 985 O O . LEU A 1 124 ? -5.317 -11.534 -9.070 1.00 90.62 124 LEU A O 1
ATOM 989 N N . LEU A 1 125 ? -4.061 -11.177 -10.908 1.00 88.38 125 LEU A N 1
ATOM 990 C CA . LEU A 1 125 ? -4.960 -11.828 -11.866 1.00 88.38 125 LEU A CA 1
ATOM 991 C C . LEU A 1 125 ? -4.877 -13.361 -11.844 1.00 88.38 125 LEU A C 1
ATOM 993 O O . LEU A 1 125 ? -5.824 -14.023 -12.265 1.00 88.38 125 LEU A O 1
ATOM 997 N N . ARG A 1 126 ? -3.754 -13.937 -11.402 1.00 87.44 126 ARG A N 1
ATOM 998 C CA . ARG A 1 126 ? -3.494 -15.388 -11.476 1.00 87.44 126 ARG A CA 1
ATOM 999 C C . ARG A 1 126 ? -3.512 -16.077 -10.120 1.00 87.44 126 ARG A C 1
ATOM 1001 O O . ARG A 1 126 ? -3.835 -17.259 -10.048 1.00 87.44 126 ARG A O 1
ATOM 1008 N N . ALA A 1 127 ? -3.123 -15.364 -9.072 1.00 82.44 127 ALA A N 1
ATOM 1009 C CA . ALA A 1 127 ? -2.991 -15.893 -7.729 1.00 82.44 127 ALA A CA 1
ATOM 1010 C C . ALA A 1 127 ? -4.107 -15.372 -6.822 1.00 82.44 127 ALA A C 1
ATOM 1012 O O . ALA A 1 127 ? -4.577 -14.242 -6.952 1.00 82.44 127 ALA A O 1
ATOM 1013 N N . THR A 1 128 ? -4.475 -16.200 -5.850 1.00 85.31 128 THR A N 1
ATOM 1014 C CA . THR A 1 128 ? -5.259 -15.771 -4.694 1.00 85.31 128 THR A CA 1
ATOM 1015 C C . THR A 1 128 ? -4.276 -15.512 -3.556 1.00 85.31 128 THR A C 1
ATOM 1017 O O . THR A 1 128 ? -3.663 -16.476 -3.082 1.00 85.31 128 THR A O 1
ATOM 1020 N N . PRO A 1 129 ? -4.090 -14.251 -3.127 1.00 86.56 129 PRO A N 1
ATOM 1021 C CA . PRO A 1 129 ? -3.220 -13.933 -2.002 1.00 86.56 129 PRO A CA 1
ATOM 1022 C C . PRO A 1 129 ? -3.659 -14.673 -0.739 1.00 86.56 129 PRO A C 1
ATOM 1024 O O . PRO A 1 129 ? -4.854 -14.884 -0.510 1.00 86.56 129 PRO A O 1
ATOM 1027 N N . ARG A 1 130 ? -2.685 -15.080 0.073 1.00 83.06 130 ARG A N 1
ATOM 1028 C CA . ARG A 1 130 ? -2.908 -15.840 1.306 1.00 83.06 130 ARG A CA 1
ATOM 1029 C C . ARG A 1 130 ? -2.339 -15.059 2.486 1.00 83.06 130 ARG A C 1
ATOM 1031 O O . ARG A 1 130 ? -1.184 -15.283 2.840 1.00 83.06 130 ARG A O 1
ATOM 1038 N N . PRO A 1 131 ? -3.111 -14.124 3.070 1.00 81.25 131 PRO A N 1
ATOM 1039 C CA . PRO A 1 131 ? -2.653 -13.392 4.241 1.00 81.25 131 PRO A CA 1
ATOM 1040 C C . PRO A 1 131 ? -2.405 -14.369 5.392 1.00 81.25 131 PRO A C 1
ATOM 1042 O O . PRO A 1 131 ? -3.118 -15.366 5.534 1.00 81.25 131 PRO A O 1
ATOM 1045 N N . ASP A 1 132 ? -1.412 -14.069 6.225 1.00 81.38 132 ASP A N 1
ATOM 1046 C CA . ASP A 1 132 ? -1.134 -14.872 7.410 1.00 81.38 132 ASP A CA 1
ATOM 1047 C C . ASP A 1 132 ? -2.335 -14.824 8.370 1.00 81.38 132 ASP A C 1
ATOM 1049 O O . ASP A 1 132 ? -2.735 -13.766 8.869 1.00 81.38 132 ASP A O 1
ATOM 1053 N N . ALA A 1 133 ? -2.936 -15.989 8.612 1.00 77.81 133 ALA A N 1
ATOM 1054 C CA . ALA A 1 133 ? -4.082 -16.128 9.500 1.00 77.81 133 ALA A CA 1
ATOM 1055 C C . ALA A 1 133 ? -3.724 -15.837 10.967 1.00 77.81 133 ALA A C 1
ATOM 1057 O O . ALA A 1 133 ? -4.622 -15.527 11.748 1.00 77.81 133 ALA A O 1
ATOM 1058 N N . ALA A 1 134 ? -2.439 -15.901 11.334 1.00 84.25 134 ALA A N 1
ATOM 1059 C CA . ALA A 1 134 ? -1.966 -15.603 12.680 1.00 84.25 134 ALA A CA 1
ATOM 1060 C C . ALA A 1 134 ? -2.008 -14.106 13.019 1.00 84.25 134 ALA A C 1
ATOM 1062 O O . ALA A 1 134 ? -1.926 -13.747 14.192 1.00 84.25 134 ALA A O 1
ATOM 1063 N N . TRP A 1 135 ? -2.131 -13.221 12.023 1.00 89.19 135 TRP A N 1
ATOM 1064 C CA . TRP A 1 135 ? -2.196 -11.786 12.278 1.00 89.19 135 TRP A CA 1
ATOM 1065 C C . TRP A 1 135 ? -3.531 -11.414 12.916 1.00 89.19 135 TRP A C 1
ATOM 1067 O O . TRP A 1 135 ? -4.604 -11.603 12.323 1.00 89.19 135 TRP A O 1
ATOM 1077 N N . ASP A 1 136 ? -3.446 -10.839 14.114 1.00 93.06 136 ASP A N 1
ATOM 1078 C CA . ASP A 1 136 ? -4.595 -10.272 14.805 1.00 93.06 136 ASP A CA 1
ATOM 1079 C C . ASP A 1 136 ? -5.217 -9.103 14.012 1.00 93.06 136 ASP A C 1
ATOM 1081 O O . ASP A 1 136 ? -4.636 -8.539 13.074 1.00 93.06 136 ASP A O 1
ATOM 1085 N N . VAL A 1 137 ? -6.455 -8.763 14.369 1.00 94.44 137 VAL A N 1
ATOM 1086 C CA . VAL A 1 137 ? -7.244 -7.725 13.692 1.00 94.44 137 VAL A CA 1
ATOM 1087 C C . VAL A 1 137 ? -6.559 -6.356 13.790 1.00 94.44 137 VAL A C 1
ATOM 1089 O O . VAL A 1 137 ? -6.500 -5.628 12.798 1.00 94.44 137 VAL A O 1
ATOM 1092 N N . ALA A 1 138 ? -5.977 -6.025 14.947 1.00 95.81 138 ALA A N 1
ATOM 1093 C CA . ALA A 1 138 ? -5.268 -4.766 15.165 1.00 95.81 138 ALA A CA 1
ATOM 1094 C C . ALA A 1 138 ? -4.028 -4.625 14.268 1.00 95.81 138 ALA A C 1
ATOM 1096 O O . ALA A 1 138 ? -3.772 -3.552 13.726 1.00 95.81 138 ALA A O 1
ATOM 1097 N N . THR A 1 139 ? -3.283 -5.708 14.048 1.00 95.56 139 THR A N 1
ATOM 1098 C CA . THR A 1 139 ? -2.142 -5.772 13.127 1.00 95.56 139 THR A CA 1
ATOM 1099 C C . THR A 1 139 ? -2.602 -5.475 11.714 1.00 95.56 139 THR A C 1
ATOM 1101 O O . THR A 1 139 ? -2.021 -4.618 11.050 1.00 95.56 139 THR A O 1
ATOM 1104 N N . LYS A 1 140 ? -3.667 -6.152 11.270 1.00 94.50 140 LYS A N 1
ATOM 1105 C CA . LYS A 1 140 ? -4.218 -5.954 9.929 1.0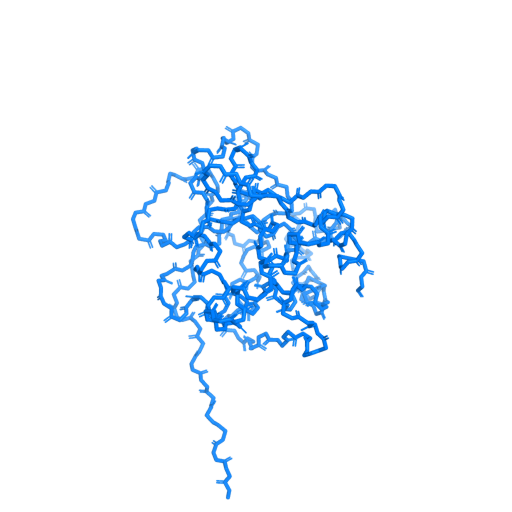0 94.50 140 LYS A CA 1
ATOM 1106 C C . LYS A 1 140 ? -4.626 -4.498 9.724 1.00 94.50 140 LYS A C 1
ATOM 1108 O O . LYS A 1 140 ? -4.175 -3.868 8.775 1.00 94.50 140 LYS A O 1
ATOM 1113 N N . LEU A 1 141 ? -5.381 -3.937 10.668 1.00 96.00 141 LEU A N 1
ATOM 1114 C CA . LEU A 1 141 ? -5.834 -2.554 10.580 1.00 96.00 141 LEU A CA 1
ATOM 1115 C C . LEU A 1 141 ? -4.684 -1.538 10.657 1.00 96.00 141 LEU A C 1
ATOM 1117 O O . LEU A 1 141 ? -4.721 -0.519 9.970 1.00 96.00 141 LEU A O 1
ATOM 1121 N N . LEU A 1 142 ? -3.646 -1.799 11.457 1.00 97.06 142 LEU A N 1
ATOM 1122 C CA . LEU A 1 142 ? -2.466 -0.936 11.520 1.00 97.06 142 LEU A CA 1
ATOM 1123 C C . LEU A 1 142 ? -1.735 -0.882 10.173 1.00 97.06 142 LEU A C 1
ATOM 1125 O O . LEU A 1 142 ? -1.287 0.194 9.765 1.00 97.06 142 LEU A O 1
ATOM 1129 N N . VAL A 1 143 ? -1.634 -2.018 9.477 1.00 96.19 143 VAL A N 1
ATOM 1130 C CA . VAL A 1 143 ? -1.056 -2.084 8.128 1.00 96.19 143 VAL A CA 1
ATOM 1131 C C . VAL A 1 143 ? -1.881 -1.236 7.165 1.00 96.19 143 VAL A C 1
ATOM 1133 O O . VAL A 1 143 ? -1.316 -0.340 6.532 1.00 96.19 143 VAL A O 1
ATOM 1136 N N . THR A 1 144 ? -3.206 -1.419 7.150 1.00 95.69 144 THR A N 1
ATOM 1137 C CA . THR A 1 144 ? -4.131 -0.614 6.340 1.00 95.69 144 THR A CA 1
ATOM 1138 C C . THR A 1 144 ? -3.967 0.883 6.622 1.00 95.69 144 THR A C 1
ATOM 1140 O O . THR A 1 144 ? -3.745 1.685 5.714 1.00 95.69 144 THR A O 1
ATOM 1143 N N . ALA A 1 145 ? -4.011 1.282 7.897 1.00 96.81 145 ALA A N 1
ATOM 1144 C CA . ALA A 1 145 ? -3.875 2.677 8.308 1.00 96.81 145 ALA A CA 1
ATOM 1145 C C . ALA A 1 145 ? -2.544 3.279 7.868 1.00 96.81 145 ALA A C 1
ATOM 1147 O O . ALA A 1 145 ? -2.489 4.438 7.462 1.00 96.81 145 ALA A O 1
ATOM 1148 N N . THR A 1 146 ? -1.474 2.491 7.900 1.00 97.50 146 THR A N 1
ATOM 1149 C CA . THR A 1 146 ? -0.146 2.954 7.507 1.00 97.50 146 THR A CA 1
ATOM 1150 C C . THR A 1 146 ? -0.060 3.241 6.017 1.00 97.50 146 THR A C 1
ATOM 1152 O O . THR A 1 146 ? 0.457 4.296 5.643 1.00 97.50 146 THR A O 1
ATOM 1155 N N . VAL A 1 147 ? -0.571 2.349 5.165 1.00 96.88 147 VAL A N 1
ATOM 1156 C CA . VAL A 1 147 ? -0.503 2.549 3.709 1.00 96.88 147 VAL A CA 1
ATOM 1157 C C . VAL A 1 147 ? -1.454 3.644 3.234 1.00 96.88 147 VAL A C 1
ATOM 1159 O O . VAL A 1 147 ? -1.087 4.413 2.345 1.00 96.88 147 VAL A O 1
ATOM 1162 N N . VAL A 1 148 ? -2.624 3.783 3.863 1.00 97.00 148 VAL A N 1
ATOM 1163 C CA . VAL A 1 148 ? -3.560 4.879 3.577 1.00 97.00 148 VAL A CA 1
ATOM 1164 C C . VAL A 1 148 ? -2.951 6.211 4.023 1.00 97.00 148 VAL A C 1
ATOM 1166 O O . VAL A 1 148 ? -2.764 7.106 3.204 1.00 97.00 148 VAL A O 1
ATOM 1169 N N . ALA A 1 149 ? -2.524 6.338 5.286 1.00 96.44 149 ALA A N 1
ATOM 1170 C CA . ALA A 1 149 ? -1.915 7.571 5.794 1.00 96.44 149 ALA A CA 1
ATOM 1171 C C . ALA A 1 149 ? -0.692 8.006 4.972 1.00 96.44 149 ALA A C 1
ATOM 1173 O O . ALA A 1 149 ? -0.488 9.194 4.722 1.00 96.44 149 ALA A O 1
ATOM 1174 N N . ALA A 1 150 ? 0.122 7.055 4.508 1.00 95.75 150 ALA A N 1
ATOM 1175 C CA . ALA A 1 150 ? 1.299 7.350 3.701 1.00 95.75 150 ALA A CA 1
ATOM 1176 C C . ALA A 1 150 ? 0.969 8.048 2.368 1.00 95.75 150 ALA A C 1
ATOM 1178 O O . ALA A 1 150 ? 1.811 8.811 1.885 1.00 95.75 150 ALA A O 1
ATOM 1179 N N . ALA A 1 151 ? -0.225 7.846 1.803 1.00 95.31 151 ALA A N 1
ATOM 1180 C CA . ALA A 1 151 ? -0.664 8.489 0.564 1.00 95.31 151 ALA A CA 1
ATOM 1181 C C . ALA A 1 151 ? -1.057 9.963 0.742 1.00 95.31 151 ALA A C 1
ATOM 1183 O O . ALA A 1 151 ? -0.910 10.750 -0.192 1.00 95.31 151 ALA A O 1
ATOM 1184 N N . HIS A 1 152 ? -1.496 10.360 1.938 1.00 93.38 152 HIS A N 1
ATOM 1185 C CA . HIS A 1 152 ? -2.067 11.684 2.191 1.00 93.38 152 HIS A CA 1
ATOM 1186 C C . HIS A 1 152 ? -1.049 12.671 2.774 1.00 93.38 152 HIS A C 1
ATOM 1188 O O . HIS A 1 152 ? -0.075 12.294 3.434 1.00 93.38 152 HIS A O 1
ATOM 1194 N N . HIS A 1 153 ? -1.216 13.955 2.453 1.00 88.56 153 HIS A N 1
ATOM 1195 C CA . HIS A 1 153 ? -0.257 15.018 2.777 1.00 88.56 153 HIS A CA 1
ATOM 1196 C C . HIS A 1 153 ? -0.054 15.217 4.281 1.00 88.56 153 HIS A C 1
ATOM 1198 O O . HIS A 1 153 ? 1.068 15.394 4.746 1.00 88.56 153 HIS A O 1
ATOM 1204 N N . ASP A 1 154 ? -1.134 15.129 5.046 1.00 90.00 154 ASP A N 1
ATOM 1205 C CA . ASP A 1 154 ? -1.169 15.276 6.501 1.00 90.00 154 ASP A CA 1
ATOM 1206 C C . ASP A 1 154 ? -0.752 14.010 7.270 1.00 90.00 154 ASP A C 1
ATOM 1208 O O . ASP A 1 154 ? -0.733 14.020 8.507 1.00 90.00 154 ASP A O 1
ATOM 1212 N N . ALA A 1 155 ? -0.399 12.941 6.547 1.00 92.69 155 ALA A N 1
ATOM 1213 C CA . ALA A 1 155 ? -0.124 11.616 7.090 1.00 92.69 155 ALA A CA 1
ATOM 1214 C C . ALA A 1 155 ? -1.279 11.074 7.955 1.00 92.69 155 ALA A C 1
ATOM 1216 O O . ALA A 1 155 ? -1.047 10.435 8.987 1.00 92.69 155 ALA A O 1
ATOM 1217 N N . VAL A 1 156 ? -2.518 11.347 7.536 1.00 94.94 156 VAL A N 1
ATOM 1218 C CA . VAL A 1 156 ? -3.746 10.852 8.162 1.00 94.94 156 VAL A CA 1
ATOM 1219 C C . VAL A 1 156 ? -4.396 9.807 7.262 1.00 94.94 156 VAL A C 1
ATOM 1221 O O . VAL A 1 156 ? -4.518 9.999 6.056 1.00 94.94 156 VAL A O 1
ATOM 1224 N N . ALA A 1 157 ? -4.839 8.700 7.851 1.00 95.69 157 ALA A N 1
ATOM 1225 C CA . ALA A 1 157 ? -5.722 7.748 7.199 1.00 95.69 157 ALA A CA 1
ATOM 1226 C C . ALA A 1 157 ? -7.182 8.183 7.406 1.00 95.69 157 ALA A C 1
ATOM 1228 O O . ALA A 1 157 ? -7.669 8.084 8.535 1.00 95.69 157 ALA A O 1
ATOM 1229 N N . PRO A 1 158 ? -7.900 8.669 6.376 1.00 94.44 158 PRO A N 1
ATOM 1230 C CA . PRO A 1 158 ? -9.315 8.990 6.509 1.00 94.44 158 PRO A CA 1
ATOM 1231 C C . PRO A 1 158 ? -10.161 7.726 6.701 1.00 94.44 158 PRO A C 1
ATOM 1233 O O . PRO A 1 158 ? -9.829 6.648 6.203 1.00 94.44 158 PRO A O 1
ATOM 1236 N N . ALA A 1 159 ? -11.311 7.869 7.365 1.00 91.06 159 ALA A N 1
ATOM 1237 C CA . ALA A 1 159 ? -12.247 6.763 7.607 1.00 91.06 159 ALA A CA 1
ATOM 1238 C C . ALA A 1 159 ? -12.754 6.104 6.326 1.00 91.06 159 ALA A C 1
ATOM 1240 O O . ALA A 1 159 ? -12.900 4.883 6.275 1.00 91.06 159 ALA A O 1
ATOM 1241 N N . SER A 1 160 ? -12.978 6.899 5.279 1.00 88.81 160 SER A N 1
ATOM 1242 C CA . SER A 1 160 ? -13.328 6.388 3.955 1.00 88.81 160 SER A CA 1
ATOM 1243 C C . SER A 1 160 ? -12.236 5.469 3.406 1.00 88.81 160 SER A C 1
ATOM 1245 O O . SER A 1 160 ? -12.549 4.363 2.977 1.00 88.81 160 SER A O 1
ATOM 1247 N N . GLY A 1 161 ? -10.969 5.887 3.486 1.00 88.44 161 GLY A N 1
ATOM 1248 C CA . GLY A 1 161 ? -9.817 5.095 3.054 1.00 88.44 161 GLY A CA 1
ATOM 1249 C C . GLY A 1 161 ? -9.678 3.801 3.853 1.00 88.44 161 GLY A C 1
ATOM 1250 O O . GLY A 1 161 ? -9.639 2.725 3.265 1.00 88.44 161 GLY A O 1
ATOM 1251 N N . LEU A 1 162 ? -9.700 3.881 5.189 1.00 89.56 162 LEU A N 1
ATOM 1252 C CA . LEU A 1 162 ? -9.636 2.688 6.042 1.00 89.56 162 LEU A CA 1
ATOM 1253 C C . LEU A 1 162 ? -10.723 1.678 5.690 1.00 89.56 162 LEU A C 1
ATOM 1255 O O . LEU A 1 162 ? -10.413 0.517 5.451 1.00 89.56 162 LEU A O 1
ATOM 1259 N N . LYS A 1 163 ? -11.980 2.126 5.607 1.00 86.81 163 LYS A N 1
ATOM 1260 C CA . LYS A 1 163 ? -13.121 1.259 5.306 1.00 86.81 163 LYS A CA 1
ATOM 1261 C C . LYS A 1 163 ? -13.001 0.596 3.933 1.00 86.81 163 LYS A C 1
ATOM 1263 O O . LYS A 1 163 ? -13.366 -0.570 3.792 1.00 86.81 163 LYS A O 1
ATOM 1268 N N . LEU A 1 164 ? -12.507 1.320 2.928 1.00 85.44 164 LEU A N 1
ATOM 1269 C CA . LEU A 1 164 ? -12.336 0.786 1.576 1.00 85.44 164 LEU A CA 1
ATOM 1270 C C . LEU A 1 164 ? -11.376 -0.407 1.562 1.00 85.44 164 LEU A C 1
ATOM 1272 O O . LEU A 1 164 ? -11.735 -1.450 1.023 1.00 85.44 164 LEU A O 1
ATOM 1276 N N . PHE A 1 165 ? -10.212 -0.284 2.200 1.00 85.00 165 PHE A N 1
ATOM 1277 C CA . PHE A 1 165 ? -9.198 -1.341 2.186 1.00 85.00 165 PHE A CA 1
ATOM 1278 C C . PHE A 1 165 ? -9.470 -2.453 3.211 1.00 85.00 165 PHE A C 1
ATOM 1280 O O . PHE A 1 165 ? -9.335 -3.635 2.884 1.00 85.00 165 PHE A O 1
ATOM 1287 N N . SER A 1 166 ? -9.929 -2.112 4.420 1.00 82.56 166 SER A N 1
ATOM 1288 C CA . SER A 1 166 ? -10.124 -3.093 5.496 1.00 82.56 166 SER A CA 1
ATOM 1289 C C . SER A 1 166 ? -11.351 -3.981 5.295 1.00 82.56 166 SER A C 1
ATOM 1291 O O . SER A 1 166 ? -11.320 -5.142 5.690 1.00 82.56 166 SER A O 1
ATOM 1293 N N . SER A 1 167 ? -12.407 -3.497 4.627 1.00 78.12 167 SER A N 1
ATOM 1294 C CA . SER A 1 167 ? -13.661 -4.255 4.430 1.00 78.12 167 SER A CA 1
ATOM 1295 C C . SER A 1 167 ? -13.500 -5.561 3.648 1.00 78.12 167 SER A C 1
ATOM 1297 O O . SER A 1 167 ? -14.375 -6.427 3.669 1.00 78.12 167 SER A O 1
ATOM 1299 N N . SER A 1 168 ? -12.374 -5.712 2.954 1.00 74.44 168 SER A N 1
ATOM 1300 C CA . SER A 1 168 ? -12.021 -6.928 2.231 1.00 74.44 168 SER A CA 1
ATOM 1301 C C . SER A 1 168 ? -11.602 -8.088 3.142 1.00 74.44 168 SER A C 1
ATOM 1303 O O . SER A 1 168 ? -11.693 -9.248 2.733 1.00 74.44 168 SER A O 1
ATOM 1305 N N . ILE A 1 169 ? -11.141 -7.776 4.356 1.00 79.38 169 ILE A N 1
ATOM 1306 C CA . ILE A 1 169 ? -10.506 -8.718 5.284 1.00 79.38 169 ILE A CA 1
ATOM 1307 C C . ILE A 1 169 ? -11.052 -8.632 6.715 1.00 79.38 169 ILE A C 1
ATOM 1309 O O . ILE A 1 169 ? -10.850 -9.576 7.473 1.00 79.38 169 ILE A O 1
ATOM 1313 N N . LEU A 1 170 ? -11.733 -7.539 7.072 1.00 86.31 170 LEU A N 1
ATOM 1314 C CA . LEU A 1 170 ? -12.298 -7.258 8.389 1.00 86.31 170 LEU A CA 1
ATOM 1315 C C . LEU A 1 170 ? -13.768 -6.826 8.270 1.00 86.31 170 LEU A C 1
ATOM 1317 O O . LEU A 1 170 ? -14.168 -6.122 7.340 1.00 86.31 170 LEU A O 1
ATOM 1321 N N . THR A 1 171 ? -14.572 -7.204 9.254 1.00 89.88 171 THR A N 1
ATOM 1322 C CA . THR A 1 171 ? -15.925 -6.683 9.476 1.00 89.88 171 THR A CA 1
ATOM 1323 C C . THR A 1 171 ? -15.889 -5.284 10.102 1.00 89.88 171 THR A C 1
ATOM 1325 O O . THR A 1 171 ? -14.879 -4.859 10.658 1.00 89.88 171 THR A O 1
ATOM 1328 N N . ALA A 1 172 ? -17.011 -4.558 10.061 1.00 89.12 172 ALA A N 1
ATOM 1329 C CA . ALA A 1 172 ? -17.107 -3.239 10.697 1.00 89.12 172 ALA A CA 1
ATOM 1330 C C . ALA A 1 172 ? -16.832 -3.300 12.212 1.00 89.12 172 ALA A C 1
ATOM 1332 O O . ALA A 1 172 ? -16.071 -2.491 12.727 1.00 89.12 172 ALA A O 1
ATOM 1333 N N . GLN A 1 173 ? -17.378 -4.310 12.897 1.00 91.62 173 GLN A N 1
ATOM 1334 C CA . GLN A 1 173 ? -17.156 -4.508 14.329 1.00 91.62 173 GLN A CA 1
ATOM 1335 C C . GLN A 1 173 ? -15.681 -4.792 14.647 1.00 91.62 173 GLN A C 1
ATOM 1337 O O . GLN A 1 173 ? -15.145 -4.260 15.613 1.00 91.62 173 GLN A O 1
ATOM 1342 N N . GLU A 1 174 ? -15.014 -5.603 13.823 1.00 94.69 174 GLU A N 1
ATOM 1343 C CA . GLU A 1 174 ? -13.579 -5.865 13.961 1.00 94.69 174 GLU A CA 1
ATOM 1344 C C . GLU A 1 174 ? -12.745 -4.596 13.766 1.00 94.69 174 GLU A C 1
ATOM 1346 O O . GLU A 1 174 ? -11.801 -4.371 14.520 1.00 94.69 174 GLU A O 1
ATOM 1351 N N . VAL A 1 175 ? -13.104 -3.746 12.798 1.00 93.88 175 VAL A N 1
ATOM 1352 C CA . VAL A 1 175 ? -12.445 -2.447 12.605 1.00 93.88 175 VAL A CA 1
ATOM 1353 C C . VAL A 1 175 ? -12.603 -1.570 13.846 1.00 93.88 175 VAL A C 1
ATOM 1355 O O . VAL A 1 175 ? -11.604 -1.036 14.319 1.00 93.88 175 VAL A O 1
ATOM 1358 N N . ASP A 1 176 ? -13.810 -1.458 14.401 1.00 93.50 176 ASP A N 1
ATOM 1359 C CA . ASP A 1 176 ? -14.069 -0.624 15.580 1.00 93.50 176 ASP A CA 1
ATOM 1360 C C . ASP A 1 176 ? -13.270 -1.108 16.803 1.00 93.50 176 ASP A C 1
ATOM 1362 O O . ASP A 1 176 ? -12.573 -0.318 17.443 1.00 93.50 176 ASP A O 1
ATOM 1366 N N . SER A 1 177 ? -13.287 -2.417 17.085 1.00 95.38 177 SER A N 1
ATOM 1367 C CA . SER A 1 177 ? -12.511 -3.002 18.190 1.00 95.38 177 SER A CA 1
ATOM 1368 C C . SER A 1 177 ? -11.001 -2.831 18.000 1.00 95.38 177 SER A C 1
ATOM 1370 O O . SER A 1 177 ? -10.283 -2.519 18.949 1.00 95.38 177 SER A O 1
ATOM 1372 N N . ALA A 1 178 ? -10.500 -2.989 16.774 1.00 96.56 178 ALA A N 1
ATOM 1373 C CA . ALA A 1 178 ? -9.088 -2.777 16.483 1.00 96.56 178 ALA A CA 1
ATOM 1374 C C . ALA A 1 178 ? -8.677 -1.304 16.575 1.00 96.56 178 ALA A C 1
ATOM 1376 O O . ALA A 1 178 ? -7.572 -1.020 17.035 1.00 96.56 178 ALA A O 1
ATOM 1377 N N . LEU A 1 179 ? -9.534 -0.359 16.174 1.00 96.44 179 LEU A N 1
ATOM 1378 C CA . LEU A 1 179 ? -9.271 1.068 16.375 1.00 96.44 179 LEU A CA 1
ATOM 1379 C C . LEU A 1 179 ? -9.110 1.380 17.864 1.00 96.44 179 LEU A C 1
ATOM 1381 O O . LEU A 1 179 ? -8.127 2.017 18.241 1.00 96.44 179 LEU A O 1
ATOM 1385 N N . GLU A 1 180 ? -10.026 0.897 18.705 1.00 97.00 180 GLU A N 1
ATOM 1386 C CA . GLU A 1 180 ? -9.961 1.086 20.157 1.00 97.00 180 GLU A CA 1
ATOM 1387 C C . GLU A 1 180 ? -8.668 0.511 20.756 1.00 97.00 180 GLU A C 1
ATOM 1389 O O . GLU A 1 180 ? -7.990 1.180 21.545 1.00 97.00 180 GLU A O 1
ATOM 1394 N N . GLU A 1 181 ? -8.270 -0.693 20.337 1.00 98.00 181 GLU A N 1
ATOM 1395 C CA . GLU A 1 181 ? -7.025 -1.320 20.784 1.00 98.00 181 GLU A CA 1
ATOM 1396 C C . GLU A 1 181 ? -5.793 -0.501 20.363 1.00 98.00 181 GLU A C 1
ATOM 1398 O O . GLU A 1 181 ? -4.920 -0.193 21.181 1.00 98.00 181 GLU A O 1
ATOM 1403 N N . LEU A 1 182 ? -5.715 -0.111 19.087 1.00 98.06 182 LEU A N 1
ATOM 1404 C CA . LEU A 1 182 ? -4.589 0.649 18.546 1.00 98.06 182 LEU A CA 1
ATOM 1405 C C . LEU A 1 182 ? -4.467 2.039 19.187 1.00 98.06 182 LEU A C 1
ATOM 1407 O O . LEU A 1 182 ? -3.345 2.524 19.371 1.00 98.06 182 LEU A O 1
ATOM 1411 N N . LEU A 1 183 ? -5.590 2.672 19.535 1.00 97.56 183 LEU A N 1
ATOM 1412 C CA . LEU A 1 183 ? -5.629 3.935 20.277 1.00 97.56 183 LEU A CA 1
ATOM 1413 C C . LEU A 1 183 ? -5.144 3.734 21.718 1.00 97.56 183 LEU A C 1
ATOM 1415 O O . LEU A 1 183 ? -4.232 4.435 22.157 1.00 97.56 183 LEU A O 1
ATOM 1419 N N . THR A 1 184 ? -5.670 2.726 22.419 1.00 98.00 184 THR A N 1
ATOM 1420 C CA . THR A 1 184 ? -5.270 2.368 23.792 1.00 98.00 184 THR A CA 1
ATOM 1421 C C . THR A 1 184 ? -3.772 2.072 23.895 1.00 98.00 184 THR A C 1
ATOM 1423 O O . THR A 1 184 ? -3.094 2.516 24.823 1.00 98.00 184 THR A O 1
ATOM 1426 N N . HIS A 1 185 ? -3.210 1.368 22.913 1.00 97.75 185 HIS A N 1
ATOM 1427 C CA . HIS A 1 185 ? -1.781 1.055 22.867 1.00 97.75 185 HIS A CA 1
ATOM 1428 C C . HIS A 1 185 ? -0.909 2.200 22.322 1.00 97.75 185 HIS A C 1
ATOM 1430 O O . HIS A 1 185 ? 0.323 2.068 22.271 1.00 97.75 185 HIS A O 1
ATOM 1436 N N . GLY A 1 186 ? -1.509 3.330 21.935 1.00 97.62 186 GLY A N 1
ATOM 1437 C CA . GLY A 1 186 ? -0.813 4.502 21.408 1.00 97.62 186 GLY A CA 1
ATOM 1438 C C . GLY A 1 186 ? -0.121 4.241 20.071 1.00 97.62 186 GLY A C 1
ATOM 1439 O O . GLY A 1 186 ? 0.928 4.825 19.797 1.00 97.62 186 GLY A O 1
ATOM 1440 N N . GLN A 1 187 ? -0.645 3.319 19.262 1.00 98.00 187 GLN A N 1
ATOM 1441 C CA . GLN A 1 187 ? -0.155 2.992 17.916 1.00 98.00 187 GLN A CA 1
ATOM 1442 C C . GLN A 1 187 ? -0.837 3.841 16.840 1.00 98.00 187 GLN A C 1
ATOM 1444 O O . GLN A 1 187 ? -0.205 4.175 15.833 1.00 98.00 187 GLN A O 1
ATOM 1449 N N . LEU A 1 188 ? -2.078 4.252 17.097 1.00 97.81 188 LEU A N 1
ATOM 1450 C CA . LEU A 1 188 ? -2.784 5.290 16.356 1.00 97.81 188 LEU A CA 1
ATOM 1451 C C . LEU A 1 188 ? -3.088 6.483 17.264 1.00 97.81 188 LEU A C 1
ATOM 1453 O O . LEU A 1 188 ? -3.114 6.372 18.487 1.00 97.81 188 LEU A O 1
ATOM 1457 N N . HIS A 1 189 ? -3.313 7.630 16.637 1.00 97.31 189 HIS A N 1
ATOM 1458 C CA . HIS A 1 189 ? -3.803 8.842 17.274 1.00 97.31 189 HIS A CA 1
ATOM 1459 C C . HIS A 1 189 ? -4.929 9.422 16.422 1.00 97.31 189 HIS A C 1
ATOM 1461 O O . HIS A 1 189 ? -4.752 9.625 15.218 1.00 97.31 189 HIS A O 1
ATOM 1467 N N . GLU A 1 190 ? -6.071 9.711 17.034 1.00 96.00 190 GLU A N 1
ATOM 1468 C CA . GLU A 1 190 ? -7.211 10.314 16.347 1.00 96.00 190 GLU A CA 1
ATOM 1469 C C . GLU A 1 190 ? -6.924 11.777 15.969 1.00 96.00 190 GLU A C 1
ATOM 1471 O O . GLU A 1 190 ? -6.293 12.535 16.701 1.00 96.00 190 GLU A O 1
ATOM 1476 N N . SER A 1 191 ? -7.340 12.183 14.781 1.00 92.88 191 SER A N 1
ATOM 1477 C CA . SER A 1 191 ? -7.221 13.540 14.260 1.00 92.88 191 SER A CA 1
ATOM 1478 C C . SER A 1 191 ? -8.578 14.001 13.737 1.00 92.88 191 SER A C 1
ATOM 1480 O O . SER A 1 191 ? -9.511 13.213 13.628 1.00 92.88 191 SER A O 1
ATOM 1482 N N . SER A 1 192 ? -8.703 15.280 13.382 1.00 89.38 192 SER A N 1
ATOM 1483 C CA . SER A 1 192 ? -9.984 15.864 12.958 1.00 89.38 192 SER A CA 1
ATOM 1484 C C . SER A 1 192 ? -10.583 15.216 11.705 1.00 89.38 192 SER A C 1
ATOM 1486 O O . SER A 1 192 ? -11.769 15.383 11.439 1.00 89.38 192 SER A O 1
ATOM 1488 N N . ASN A 1 193 ? -9.774 14.505 10.920 1.00 90.38 193 ASN A N 1
ATOM 1489 C CA . ASN A 1 193 ? -10.149 13.904 9.645 1.00 90.38 193 ASN A CA 1
ATOM 1490 C C . ASN A 1 193 ? -9.733 12.426 9.503 1.00 90.38 193 ASN A C 1
ATOM 1492 O O . ASN A 1 193 ? -9.740 11.906 8.387 1.00 90.38 193 ASN A O 1
ATOM 1496 N N . GLY A 1 194 ? -9.383 11.739 10.598 1.00 95.31 194 GLY A N 1
ATOM 1497 C CA . GLY A 1 194 ? -9.009 10.320 10.569 1.00 95.31 194 GLY A CA 1
ATOM 1498 C C . GLY A 1 194 ? -7.950 9.952 11.603 1.00 95.31 194 GLY A C 1
ATOM 1499 O O . GLY A 1 194 ? -7.912 10.532 12.683 1.00 95.31 194 GLY A O 1
ATOM 1500 N N . TRP A 1 195 ? -7.060 9.013 11.276 1.00 97.56 195 TRP A N 1
ATOM 1501 C CA . TRP A 1 195 ? -6.056 8.497 12.215 1.00 97.56 195 TRP A CA 1
ATOM 1502 C C . TRP A 1 195 ? -4.628 8.702 11.724 1.00 97.56 195 TRP A C 1
ATOM 1504 O O . TRP A 1 195 ? -4.286 8.378 10.588 1.00 97.56 195 TRP A O 1
ATOM 1514 N N . LYS A 1 196 ? -3.763 9.191 12.611 1.00 97.00 196 LYS A N 1
ATOM 1515 C CA . LYS A 1 196 ? -2.316 9.260 12.396 1.00 97.00 196 LYS A CA 1
ATOM 1516 C C . LYS A 1 196 ? -1.650 8.029 12.980 1.00 97.00 196 LYS A C 1
ATOM 1518 O O . LYS A 1 196 ? -1.919 7.653 14.120 1.00 97.00 196 LYS A O 1
ATOM 1523 N N . VAL A 1 197 ? -0.717 7.449 12.235 1.00 97.38 197 VAL A N 1
ATOM 1524 C CA . VAL A 1 197 ? 0.139 6.381 12.758 1.00 97.38 197 VAL A CA 1
ATOM 1525 C C . VAL A 1 197 ? 1.247 6.995 13.608 1.00 97.38 197 VAL A C 1
ATOM 1527 O O . VAL A 1 197 ? 2.044 7.795 13.116 1.00 97.38 197 VAL A O 1
ATOM 1530 N N . THR A 1 198 ? 1.307 6.631 14.887 1.00 97.81 198 THR A N 1
ATOM 1531 C CA . THR A 1 198 ? 2.297 7.180 15.826 1.00 97.81 198 THR A CA 1
ATOM 1532 C C . THR A 1 198 ? 3.688 6.591 15.584 1.00 97.81 198 THR A C 1
ATOM 1534 O O . THR A 1 198 ? 3.854 5.609 14.860 1.00 97.81 198 THR A O 1
ATOM 1537 N N . ALA A 1 199 ? 4.715 7.119 16.258 1.00 97.00 199 ALA A N 1
ATOM 1538 C CA . ALA A 1 199 ? 6.057 6.528 16.228 1.00 97.00 199 ALA A CA 1
ATOM 1539 C C . ALA A 1 199 ? 6.068 5.047 16.661 1.00 97.00 199 ALA A C 1
ATOM 1541 O O . ALA A 1 199 ? 6.815 4.245 16.094 1.00 97.00 199 ALA A O 1
ATOM 1542 N N . ARG A 1 200 ? 5.207 4.672 17.619 1.00 97.69 200 ARG A N 1
ATOM 1543 C CA . ARG A 1 200 ? 5.052 3.290 18.088 1.00 97.69 200 ARG A CA 1
ATOM 1544 C C . ARG A 1 200 ? 4.364 2.414 17.043 1.00 97.69 200 ARG A C 1
ATOM 1546 O O . ARG A 1 200 ? 4.821 1.300 16.800 1.00 97.69 200 ARG A O 1
ATOM 1553 N N . GLY A 1 201 ? 3.320 2.925 16.387 1.00 97.38 201 GLY A N 1
ATOM 1554 C CA . GLY A 1 201 ? 2.692 2.249 15.248 1.00 97.38 201 GLY A CA 1
ATOM 1555 C C . GLY A 1 201 ? 3.693 2.017 14.112 1.00 97.38 201 GLY A C 1
ATOM 1556 O O . GLY A 1 201 ? 3.853 0.895 13.641 1.00 97.38 201 GLY A O 1
ATOM 1557 N N . GLN A 1 202 ? 4.476 3.042 13.762 1.00 95.81 202 GLN A N 1
ATOM 1558 C CA . GLN A 1 202 ? 5.541 2.944 12.759 1.00 95.81 202 GLN A CA 1
ATOM 1559 C C . GLN A 1 202 ? 6.636 1.939 13.152 1.00 95.81 202 GLN A C 1
ATOM 1561 O O . GLN A 1 202 ? 7.210 1.280 12.288 1.00 95.81 202 GLN A O 1
ATOM 1566 N N . GLN A 1 203 ? 6.953 1.808 14.444 1.00 96.50 203 GLN A N 1
ATOM 1567 C CA . GLN A 1 203 ? 7.897 0.798 14.924 1.00 96.50 203 GLN A CA 1
ATOM 1568 C C . GLN A 1 203 ? 7.357 -0.624 14.746 1.00 96.50 203 GLN A C 1
ATOM 1570 O O . GLN A 1 203 ? 8.094 -1.468 14.241 1.00 96.50 203 GLN A O 1
ATOM 1575 N N . ARG A 1 204 ? 6.086 -0.873 15.096 1.00 95.44 204 ARG A N 1
ATOM 1576 C CA . ARG A 1 204 ? 5.428 -2.169 14.850 1.00 95.44 204 ARG A CA 1
ATOM 1577 C C . ARG A 1 204 ? 5.403 -2.488 13.355 1.00 95.44 204 ARG A C 1
ATOM 1579 O O . ARG A 1 204 ? 5.779 -3.586 12.970 1.00 95.44 204 ARG A O 1
ATOM 1586 N N . MET A 1 205 ? 5.095 -1.507 12.506 1.00 94.75 205 MET A N 1
ATOM 1587 C CA . MET A 1 205 ? 5.151 -1.681 11.050 1.00 94.75 205 MET A CA 1
ATOM 1588 C C . MET A 1 205 ? 6.538 -2.073 10.539 1.00 94.75 205 MET A C 1
ATOM 1590 O O . MET A 1 205 ? 6.648 -2.988 9.733 1.00 94.75 205 MET A O 1
ATOM 1594 N N . ARG A 1 206 ? 7.614 -1.448 11.039 1.00 93.38 206 ARG A N 1
ATOM 1595 C CA . ARG A 1 206 ? 8.986 -1.833 10.656 1.00 93.38 206 ARG A CA 1
ATOM 1596 C C . ARG A 1 206 ? 9.330 -3.273 11.036 1.00 93.38 206 ARG A C 1
ATOM 1598 O O . ARG A 1 206 ? 10.067 -3.913 10.297 1.00 93.38 206 ARG A O 1
ATOM 1605 N N . GLN A 1 207 ? 8.816 -3.765 12.164 1.00 92.25 207 GLN A N 1
ATOM 1606 C CA . GLN A 1 207 ? 9.007 -5.157 12.578 1.00 92.25 207 GLN A CA 1
ATOM 1607 C C . GLN A 1 207 ? 8.280 -6.111 11.623 1.00 92.25 207 GLN A C 1
ATOM 1609 O O . GLN A 1 207 ? 8.888 -7.068 11.154 1.00 92.25 207 GLN A O 1
ATOM 1614 N N . LEU A 1 208 ? 7.032 -5.799 11.258 1.00 90.94 208 LEU A N 1
ATOM 1615 C CA . LEU A 1 208 ? 6.250 -6.593 10.302 1.00 90.94 208 LEU A CA 1
ATOM 1616 C C . LEU A 1 208 ? 6.897 -6.639 8.910 1.00 90.94 208 LEU A C 1
ATOM 1618 O O . LEU A 1 208 ? 6.908 -7.691 8.286 1.00 90.94 208 LEU A O 1
ATOM 1622 N N . SER A 1 209 ? 7.484 -5.534 8.435 1.00 85.00 209 SER A N 1
ATOM 1623 C CA . SER A 1 209 ? 8.213 -5.503 7.154 1.00 85.00 209 SER A CA 1
ATOM 1624 C C . SER A 1 209 ? 9.500 -6.339 7.146 1.00 85.00 209 SER A C 1
ATOM 1626 O O . SER A 1 209 ? 10.068 -6.545 6.076 1.00 85.00 209 SER A O 1
ATOM 1628 N N . SER A 1 210 ? 9.996 -6.760 8.314 1.00 83.12 210 SER A N 1
ATOM 1629 C CA . SER A 1 210 ? 11.228 -7.552 8.454 1.00 83.12 210 SER A CA 1
ATOM 1630 C C . SER A 1 210 ? 10.999 -9.049 8.690 1.00 83.12 210 SER A C 1
ATOM 1632 O O . SER A 1 210 ? 11.978 -9.786 8.782 1.00 83.12 210 SER A O 1
ATOM 1634 N N . MET A 1 211 ? 9.735 -9.472 8.816 1.00 79.94 211 MET A N 1
ATOM 1635 C CA . MET A 1 211 ? 9.318 -10.876 8.939 1.00 79.94 211 MET A CA 1
ATOM 1636 C C . MET A 1 211 ? 9.183 -11.529 7.564 1.00 79.94 211 MET A C 1
ATOM 1638 O O . MET A 1 211 ? 9.573 -12.710 7.460 1.00 79.94 211 MET A O 1
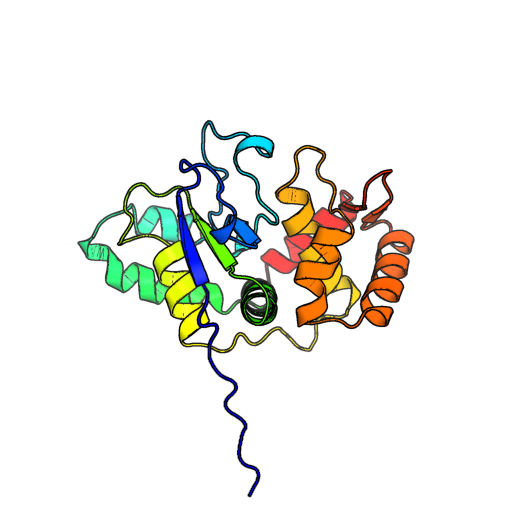#

Radius of gyration: 16.86 Å; chains: 1; bounding box: 38×50×45 Å

pLDDT: mean 90.34, std 12.86, range [33.47, 98.5]

Foldseek 3Di:
DDDPPPDAFLPFEAEDELPDFDDPQQWAEEEADLDDAPPADLVRSPHQFYNSLLHADPVLCVVPVVDPVCQVVSLVVSVVSCLAQLNLLQLLLVRLLSVDGHHYHYYHDPDPCRGSSNSSVVCRNPDNRDHDPPDALLNSLLSQQQGRLVSDPNSFRAPVSSCSRCVSPDDPVSNVVSVVVCVVVVQWDDDPGHIHGDPVSVVSVVVSSVD

Sequence (211 aa):
MGSGDSKPAPSSTRLKRAYESPEARDGLRVLVDRLWARGVSKEVAGLDAWMKDLGPSSELRTWFGHQSDRWDGFVEKYRHELDTPLRQMLLSELHGTARGPAVTLVYGARDEKENEAVVLREYLLRATPRPDAAWDVATKLLVTATVVAAAHHDAVAPASGLKLFSSSILTAQEVDSALEELLTHGQLHESSNGWKVTARGQQRMRQLSSM